Protein AF-A0A951SF21-F1 (afdb_monomer_lite)

Foldseek 3Di:
DDDDDDDDDDDDDDDDDDDDDFDWDDDPNDIDTDDDDVVNVVVVVVVVVVVVVVVVVVPDDPVPDPPDPPDQDDQDDLVVLVVLDVLLDDPCLVVLLVVLLVVLVVVLLPCLLVSLVVSDVALLNSLSSLSNSLNVCVVVVSVRSNVSSSVVSSVSCVVQVLLNLLSSLLSNLLSVLCVNDNVSSNLLSVLLCCLLVPPDALLVNLLSLCVSPNLVCSLVSLVSSLVSLVSLLPDPHRSDDNVSSVVSNVSSVLSNLLNVLLVLLQVLQVCLCVPPVQPRQDSSVLSSLLLVLLADPDDALVSLLVVCVVSVVDDLVSSLSSLVSSLVSLQSRDCRSHNDNCSSVNSSVSSVVNNVVSVVVVVD

Sequence (364 aa):
MRVDGAQFSQVGPQADGAGGAATRGSWRGETLTVSSSPSSLLADAAEEMTFAQAEHEETKEVSERRVRSAGSTQIPQIQEIMAYLELLGDRNDQAKLEELTSKLRESRGSGGGQAARDAFGDVSQQFLALGYALRRFEDEDDAAAAATLREEIESLVEDHGPAIQAGLNSAGAANAFAGGDAGRAAGFRECYRETVLGRESLGDTFNAILERFGAADTRRSIAFLIRAAGDDLAARGPSTAPAELRSIIEDLYQLEVLATVMEGCQALGEALARDFGVGSVDAERLTKNLIDLAGERWVSGDRVAALARDFQVREVDARIAFLTRTKVVLRDMPPKVFAEPESRDKLLRAAQDALDAAIEEEDA

Secondary structure (DSSP, 8-state):
---PPP--------------PPPEEEETTEEEE----HHHHHHHHHHHHHHHHHHHHHTS-GGG-----TT---PPPHHHHHHHHHHH--TTHHHHHHHHHHHHHHTTTTTHHHHHHHH-SSHHHHHHHHHHHHHHHHHTT-HHHHHHHHHHHHHHHHHHHHHHHHHHHTHHHHHHHHTT-HHHHHHHHHHHHHHHH----HHHHHHHHHHHH-HHHHHHHHHHHHHHHHHHHHSSS-SS-HHHHHHHHHHHHHHHHHHHHHHHHHHHHHHHHHHH------HHHHHHHHHHHHH-S---HHHHHHHHHHTT--SHHHHHHHHHHHHHHHHHS-GGGSSSHHHHHHHHHHHHHHHHHHHHHH--

Radius of gyration: 27.83 Å; chains: 1; bounding box: 72×57×76 Å

pLDDT: mean 83.32, std 20.27, range [30.17, 97.75]

Structure (mmCIF, N/CA/C/O backbone):
data_AF-A0A951SF21-F1
#
_entry.id   AF-A0A951SF21-F1
#
loop_
_atom_site.group_PDB
_atom_site.id
_atom_site.type_symbol
_atom_site.label_atom_id
_atom_site.label_alt_id
_atom_site.label_comp_id
_atom_site.label_asym_id
_atom_site.label_entity_id
_atom_site.label_seq_id
_atom_site.pdbx_PDB_ins_code
_atom_site.Cartn_x
_atom_site.Cartn_y
_atom_site.Cartn_z
_atom_site.occupancy
_atom_site.B_iso_or_equiv
_atom_site.auth_seq_id
_atom_site.auth_comp_id
_atom_site.auth_asym_id
_atom_site.auth_atom_id
_atom_site.pdbx_PDB_model_num
ATOM 1 N N . MET A 1 1 ? 39.112 -38.162 22.411 1.00 42.19 1 MET A N 1
ATOM 2 C CA . MET A 1 1 ? 37.752 -38.431 21.906 1.00 42.19 1 MET A CA 1
ATOM 3 C C . MET A 1 1 ? 37.705 -37.854 20.502 1.00 42.19 1 MET A C 1
ATOM 5 O O . MET A 1 1 ? 37.809 -36.644 20.361 1.00 42.19 1 MET A O 1
ATOM 9 N N . ARG A 1 2 ? 37.787 -38.722 19.486 1.00 30.17 2 ARG A N 1
ATOM 10 C CA . ARG A 1 2 ? 37.766 -38.343 18.065 1.00 30.17 2 ARG A CA 1
ATOM 11 C C . ARG A 1 2 ? 36.318 -38.057 17.668 1.00 30.17 2 ARG A C 1
ATOM 13 O O . ARG A 1 2 ? 35.429 -38.765 18.130 1.00 30.17 2 ARG A O 1
ATOM 20 N N . VAL A 1 3 ? 36.104 -37.020 16.869 1.00 36.88 3 VAL A N 1
ATOM 21 C CA . VAL A 1 3 ? 34.805 -36.710 16.267 1.00 36.88 3 VAL A CA 1
ATOM 22 C C . VAL A 1 3 ? 34.842 -37.309 14.865 1.00 36.88 3 VAL A C 1
ATOM 24 O O . VAL A 1 3 ? 35.581 -36.814 14.017 1.00 36.88 3 VAL A O 1
ATOM 27 N N . ASP A 1 4 ? 34.133 -38.419 14.665 1.00 33.97 4 ASP A N 1
ATOM 28 C CA . ASP A 1 4 ? 34.001 -39.073 13.360 1.00 33.97 4 ASP A CA 1
ATOM 29 C C . ASP A 1 4 ? 32.897 -38.394 12.534 1.00 33.97 4 ASP A C 1
ATOM 31 O O . ASP A 1 4 ? 31.868 -37.966 13.061 1.00 33.97 4 ASP A O 1
ATOM 35 N N . GLY A 1 5 ? 33.173 -38.242 11.237 1.00 33.94 5 GLY A N 1
ATOM 36 C CA . GLY A 1 5 ? 32.426 -37.414 10.295 1.00 33.94 5 GLY A CA 1
ATOM 37 C C . GLY A 1 5 ? 31.082 -37.984 9.834 1.00 33.94 5 GLY A C 1
ATOM 38 O O . GLY A 1 5 ? 30.856 -39.193 9.808 1.00 33.94 5 GLY A O 1
ATOM 39 N N . ALA A 1 6 ? 30.199 -37.074 9.422 1.00 38.03 6 ALA A N 1
ATOM 40 C CA . ALA A 1 6 ? 28.943 -37.387 8.756 1.00 38.03 6 ALA A CA 1
ATOM 41 C C . ALA A 1 6 ? 29.204 -37.939 7.342 1.00 38.03 6 ALA A C 1
ATOM 43 O O . ALA A 1 6 ? 29.868 -37.298 6.528 1.00 38.03 6 ALA A O 1
ATOM 44 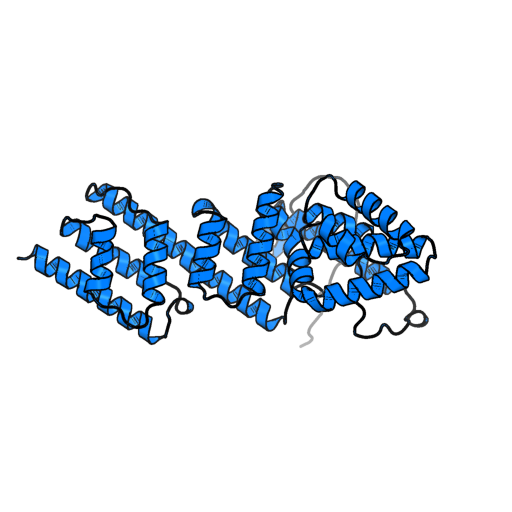N N . GLN A 1 7 ? 28.666 -39.124 7.051 1.00 30.78 7 GLN A N 1
ATOM 45 C CA . GLN A 1 7 ? 28.636 -39.694 5.706 1.00 30.78 7 GLN A CA 1
ATOM 46 C C . GLN A 1 7 ? 27.443 -39.119 4.934 1.00 30.78 7 GLN A C 1
ATOM 48 O O . GLN A 1 7 ? 26.293 -39.421 5.247 1.00 30.78 7 GLN A O 1
ATOM 53 N N . PHE A 1 8 ? 27.719 -38.325 3.902 1.00 36.06 8 PHE A N 1
ATOM 54 C CA . PHE A 1 8 ? 26.744 -38.006 2.862 1.00 36.06 8 PHE A CA 1
ATOM 55 C C . PHE A 1 8 ? 26.820 -39.088 1.782 1.00 36.06 8 PHE A C 1
ATOM 57 O O . PHE A 1 8 ? 27.851 -39.244 1.131 1.00 36.06 8 PHE A O 1
ATOM 64 N N . SER A 1 9 ? 25.744 -39.853 1.596 1.00 32.75 9 SER A N 1
ATOM 65 C CA . SER A 1 9 ? 25.596 -40.710 0.415 1.00 32.75 9 SER A CA 1
ATOM 66 C C . SER A 1 9 ? 24.997 -39.880 -0.718 1.00 32.75 9 SER A C 1
ATOM 68 O O . SER A 1 9 ? 23.870 -39.405 -0.600 1.00 32.75 9 SER A O 1
ATOM 70 N N . GLN A 1 10 ? 25.756 -39.691 -1.800 1.00 33.28 10 GLN A N 1
ATOM 71 C CA . GLN A 1 10 ? 25.245 -39.154 -3.062 1.00 33.28 10 GLN A CA 1
ATOM 72 C C . GLN A 1 10 ? 24.303 -40.177 -3.704 1.00 33.28 10 GLN A C 1
ATOM 74 O O . GLN A 1 10 ? 24.704 -41.309 -3.974 1.00 33.28 10 GLN A O 1
ATOM 79 N N . VAL A 1 11 ? 23.068 -39.766 -3.982 1.00 38.03 11 VAL A N 1
ATOM 80 C CA . VAL A 1 11 ? 22.157 -40.474 -4.887 1.00 38.03 11 VAL A CA 1
ATOM 81 C C . VAL A 1 11 ? 22.080 -39.636 -6.160 1.00 38.03 11 VAL A C 1
ATOM 83 O O . VAL A 1 11 ? 21.698 -38.470 -6.108 1.00 38.03 11 VAL A O 1
ATOM 86 N N . GLY A 1 12 ? 22.531 -40.205 -7.281 1.00 31.11 12 GLY A N 1
ATOM 87 C CA . GLY A 1 12 ? 22.457 -39.569 -8.598 1.00 31.11 12 GLY A CA 1
ATOM 88 C C . GLY A 1 12 ? 21.021 -39.523 -9.137 1.00 31.11 12 GLY A C 1
ATOM 89 O O . GLY A 1 12 ? 20.182 -40.312 -8.695 1.00 31.11 12 GLY A O 1
ATOM 90 N N . PRO A 1 13 ? 20.718 -38.625 -10.090 1.00 35.03 13 PRO A N 1
ATOM 91 C CA . PRO A 1 13 ? 19.365 -38.461 -10.594 1.00 35.03 13 PRO A CA 1
ATOM 92 C C . PRO A 1 13 ? 19.014 -39.632 -11.515 1.00 35.03 13 PRO A C 1
ATOM 94 O O . PRO A 1 13 ? 19.650 -39.852 -12.546 1.00 35.03 13 PRO A O 1
ATOM 97 N N . GLN A 1 14 ? 17.993 -40.393 -11.132 1.00 32.00 14 GLN A N 1
ATOM 98 C CA . GLN A 1 14 ? 17.336 -41.361 -11.998 1.00 32.00 14 GLN A CA 1
ATOM 99 C C . GLN A 1 14 ? 16.096 -40.674 -12.575 1.00 32.00 14 GLN A C 1
ATOM 101 O O . GLN A 1 14 ? 15.168 -40.338 -11.844 1.00 32.00 14 GLN A O 1
ATOM 106 N N . ALA A 1 15 ? 16.134 -40.394 -13.876 1.00 40.81 15 ALA A N 1
ATOM 107 C CA . ALA A 1 15 ? 15.015 -39.828 -14.611 1.00 40.81 15 ALA A CA 1
ATOM 108 C C . ALA A 1 15 ? 13.914 -40.883 -14.768 1.00 40.81 15 ALA A C 1
ATOM 110 O O . ALA A 1 15 ? 14.172 -41.930 -15.354 1.00 40.81 15 ALA A O 1
ATOM 111 N N . ASP A 1 16 ? 12.710 -40.591 -14.272 1.00 33.81 16 ASP A N 1
ATOM 112 C CA . ASP A 1 16 ? 11.466 -41.203 -14.744 1.00 33.81 16 ASP A CA 1
ATOM 113 C C . ASP A 1 16 ? 10.235 -40.388 -14.304 1.00 33.81 16 ASP A C 1
ATOM 115 O O . ASP A 1 16 ? 10.043 -40.114 -13.124 1.00 33.81 16 ASP A O 1
ATOM 119 N N . GLY A 1 17 ? 9.381 -40.070 -15.283 1.00 31.45 17 GLY A N 1
ATOM 120 C CA . GLY A 1 17 ? 7.921 -40.140 -15.162 1.00 31.45 17 GLY A CA 1
ATOM 121 C C . GLY A 1 17 ? 7.177 -39.061 -14.368 1.00 31.45 17 GLY A C 1
ATOM 122 O O . GLY A 1 17 ? 7.164 -39.050 -13.144 1.00 31.45 17 GLY A O 1
ATOM 123 N N . ALA A 1 18 ? 6.408 -38.246 -15.095 1.00 41.06 18 ALA A N 1
ATOM 124 C CA . ALA A 1 18 ? 5.390 -37.341 -14.574 1.00 41.06 18 ALA A CA 1
ATOM 125 C C . ALA A 1 18 ? 4.431 -38.020 -13.573 1.00 41.06 18 ALA A C 1
ATOM 127 O O . ALA A 1 18 ? 3.665 -38.919 -13.920 1.00 41.06 18 ALA A O 1
ATOM 128 N N . GLY A 1 19 ? 4.444 -37.529 -12.336 1.00 32.25 19 GLY A N 1
ATOM 129 C CA . GLY A 1 19 ? 3.507 -37.883 -11.277 1.00 32.25 19 GLY A CA 1
ATOM 130 C C . GLY A 1 19 ? 3.986 -37.282 -9.964 1.00 32.25 19 GLY A C 1
ATOM 131 O O . GLY A 1 19 ? 4.989 -37.731 -9.423 1.00 32.25 19 GLY A O 1
ATOM 132 N N . GLY A 1 20 ? 3.300 -36.249 -9.467 1.00 41.22 20 GLY A N 1
ATOM 133 C CA . GLY A 1 20 ? 3.632 -35.583 -8.206 1.00 41.22 20 GLY A CA 1
ATOM 134 C C . GLY A 1 20 ? 3.544 -36.546 -7.022 1.00 41.22 20 GLY A C 1
ATOM 135 O O . GLY A 1 20 ? 2.492 -36.687 -6.402 1.00 41.22 20 GLY A O 1
ATOM 136 N N . ALA A 1 21 ? 4.643 -37.228 -6.717 1.00 38.06 21 ALA A N 1
ATOM 137 C CA . ALA A 1 21 ? 4.794 -38.024 -5.515 1.00 38.06 21 ALA A CA 1
ATOM 138 C C . ALA A 1 21 ? 5.391 -37.131 -4.424 1.00 38.06 21 ALA A C 1
ATOM 140 O O . ALA A 1 21 ? 6.501 -36.628 -4.563 1.00 38.06 21 ALA A O 1
ATOM 141 N N . ALA A 1 22 ? 4.638 -36.931 -3.341 1.00 49.03 22 ALA A N 1
ATOM 142 C CA . ALA A 1 22 ? 5.089 -36.173 -2.181 1.00 49.03 22 ALA A CA 1
ATOM 143 C C . ALA A 1 22 ? 6.406 -36.750 -1.636 1.00 49.03 22 ALA A C 1
ATOM 145 O O . ALA A 1 22 ? 6.451 -37.896 -1.172 1.00 49.03 22 ALA A O 1
ATOM 146 N N . THR A 1 23 ? 7.464 -35.942 -1.677 1.00 53.84 23 THR A N 1
ATOM 147 C CA . THR A 1 23 ? 8.775 -36.274 -1.121 1.00 53.84 23 THR A CA 1
ATOM 148 C C . THR A 1 23 ? 8.630 -36.488 0.386 1.00 53.84 23 THR A C 1
ATOM 150 O O . THR A 1 23 ? 8.222 -35.587 1.124 1.00 53.84 23 THR A O 1
ATOM 153 N N . ARG A 1 24 ? 8.916 -37.710 0.852 1.00 51.62 24 ARG A N 1
ATOM 154 C CA . ARG A 1 24 ? 8.916 -38.069 2.277 1.00 51.62 24 ARG A CA 1
ATOM 155 C C . ARG A 1 24 ? 10.340 -38.049 2.816 1.00 51.62 24 ARG A C 1
ATOM 157 O O . ARG A 1 24 ? 11.189 -38.785 2.323 1.00 51.62 24 ARG A O 1
ATOM 164 N N . GLY A 1 25 ? 10.573 -37.236 3.842 1.00 61.41 25 GLY A N 1
ATOM 165 C CA . GLY A 1 25 ? 11.841 -37.158 4.569 1.00 61.41 25 GLY A CA 1
ATOM 166 C C . GLY A 1 25 ? 11.681 -37.586 6.028 1.00 61.41 25 GLY A C 1
ATOM 167 O O . GLY A 1 25 ? 10.581 -37.550 6.576 1.00 61.41 25 GLY A O 1
ATOM 168 N N . SER A 1 26 ? 12.779 -37.992 6.667 1.00 59.44 26 SER A N 1
ATOM 169 C CA . SER A 1 26 ? 12.826 -38.273 8.106 1.00 59.44 26 SER A CA 1
ATOM 170 C C . SER A 1 26 ? 13.722 -37.248 8.795 1.00 59.44 26 SER A C 1
ATOM 172 O O . SER A 1 26 ? 14.900 -37.144 8.458 1.00 59.44 26 SER A O 1
ATOM 174 N N . TRP A 1 27 ? 13.184 -36.505 9.765 1.00 50.41 27 TRP A N 1
ATOM 175 C CA . TRP A 1 27 ? 13.969 -35.612 10.620 1.00 50.41 27 TRP A CA 1
ATOM 176 C C . TRP A 1 27 ? 13.734 -35.974 12.084 1.00 50.41 27 TRP A C 1
ATOM 178 O O . TRP A 1 27 ? 12.600 -36.016 12.548 1.00 50.41 27 TRP A O 1
ATOM 188 N N . ARG A 1 28 ? 14.813 -36.301 12.808 1.00 67.38 28 ARG A N 1
ATOM 189 C CA . ARG A 1 28 ? 14.774 -36.734 14.221 1.00 67.38 28 ARG A CA 1
ATOM 190 C C . ARG A 1 28 ? 13.774 -37.863 14.529 1.00 67.38 28 ARG A C 1
ATOM 192 O O . ARG A 1 28 ? 13.228 -37.930 15.623 1.00 67.38 28 ARG A O 1
ATOM 199 N N . GLY A 1 29 ? 13.576 -38.781 13.583 1.00 70.19 29 GLY A N 1
ATOM 200 C CA . GLY A 1 29 ? 12.661 -39.914 13.750 1.00 70.19 29 GLY A CA 1
ATOM 201 C C . GLY A 1 29 ? 11.195 -39.603 13.435 1.00 70.19 29 GLY A C 1
ATOM 202 O O . GLY A 1 29 ? 10.382 -40.522 13.454 1.00 70.19 29 GLY A O 1
ATOM 203 N N . GLU A 1 30 ? 10.858 -38.365 13.068 1.00 50.72 30 GLU A N 1
ATOM 204 C CA . GLU A 1 30 ? 9.538 -38.010 12.546 1.00 50.72 30 GLU A CA 1
ATOM 205 C C . GLU A 1 30 ? 9.538 -38.037 11.016 1.00 50.72 30 GLU A C 1
ATOM 207 O O . GLU A 1 30 ? 10.502 -37.626 10.366 1.00 50.72 30 GLU A O 1
ATOM 212 N N . THR A 1 31 ? 8.462 -38.575 10.437 1.00 57.47 31 THR A N 1
ATOM 213 C CA . THR A 1 31 ? 8.274 -38.641 8.983 1.00 57.47 31 THR A CA 1
ATOM 214 C C . THR A 1 31 ? 7.521 -37.399 8.532 1.00 57.47 31 THR A C 1
ATOM 216 O O . THR A 1 31 ? 6.362 -37.220 8.898 1.00 57.47 31 THR A O 1
ATOM 219 N N . LEU A 1 32 ? 8.167 -36.558 7.728 1.00 47.97 32 LEU A N 1
ATOM 220 C CA . LEU A 1 32 ? 7.581 -35.349 7.158 1.00 47.97 32 LEU A CA 1
ATOM 221 C C . LEU A 1 32 ? 7.183 -35.604 5.702 1.00 47.97 32 LEU A C 1
ATOM 223 O O . LEU A 1 32 ? 7.948 -36.182 4.925 1.00 47.97 32 LEU A O 1
ATOM 227 N N . THR A 1 33 ? 5.983 -35.165 5.331 1.00 50.62 33 THR A N 1
ATOM 228 C CA . THR A 1 33 ? 5.481 -35.150 3.951 1.00 50.62 33 THR A CA 1
ATOM 229 C C . THR A 1 33 ? 5.479 -33.717 3.441 1.00 50.62 33 THR A C 1
ATOM 231 O O . THR A 1 33 ? 4.759 -32.883 3.990 1.00 50.62 33 THR A O 1
ATOM 234 N N . VAL A 1 34 ? 6.247 -33.432 2.389 1.00 54.41 34 VAL A N 1
ATOM 235 C CA . VAL A 1 34 ? 6.195 -32.128 1.716 1.00 54.41 34 VAL A CA 1
ATOM 236 C C . VAL A 1 34 ? 4.917 -32.067 0.880 1.00 54.41 34 VAL A C 1
ATOM 238 O O . VAL A 1 34 ? 4.751 -32.835 -0.068 1.00 54.41 34 VAL A O 1
ATOM 241 N N . SER A 1 35 ? 3.986 -31.190 1.258 1.00 48.53 35 SER A N 1
ATOM 242 C CA . SER A 1 35 ? 2.806 -30.885 0.450 1.00 48.53 35 SER A CA 1
ATOM 243 C C . SER A 1 35 ? 3.178 -29.868 -0.624 1.00 48.53 35 SER A C 1
ATOM 245 O O . SER A 1 35 ? 3.448 -28.711 -0.305 1.00 48.53 35 SER A O 1
ATOM 247 N N . SER A 1 36 ? 3.168 -30.280 -1.889 1.00 48.16 36 SER A N 1
ATOM 248 C CA . SER A 1 36 ? 3.303 -29.373 -3.027 1.00 48.16 36 SER A CA 1
ATOM 249 C C . SER A 1 36 ? 2.024 -28.543 -3.167 1.00 48.16 36 SER A C 1
ATOM 251 O O . SER A 1 36 ? 1.035 -28.977 -3.758 1.00 48.16 36 SER A O 1
ATOM 253 N N . SER A 1 37 ? 2.005 -27.342 -2.587 1.00 46.88 37 SER A N 1
ATOM 254 C CA . SER A 1 37 ? 0.985 -26.354 -2.940 1.00 46.88 37 SER A CA 1
ATOM 255 C C . SER A 1 37 ? 1.283 -25.796 -4.342 1.00 46.88 37 SER A C 1
ATOM 257 O O . SER A 1 37 ? 2.448 -25.719 -4.737 1.00 46.88 37 SER A O 1
ATOM 259 N N . PRO A 1 38 ? 0.274 -25.333 -5.099 1.00 50.16 38 PRO A N 1
ATOM 260 C CA . PRO A 1 38 ? 0.498 -24.638 -6.372 1.00 50.16 38 PRO A CA 1
ATOM 261 C C . PRO A 1 38 ? 1.429 -23.419 -6.246 1.00 50.16 38 PRO A C 1
ATOM 263 O O . PRO A 1 38 ? 2.124 -23.075 -7.194 1.00 50.16 38 PRO A O 1
ATOM 266 N N . SER A 1 39 ? 1.479 -22.792 -5.063 1.00 48.97 39 SER A N 1
ATOM 267 C CA . SER A 1 39 ? 2.429 -21.723 -4.743 1.00 48.97 39 SER A CA 1
ATOM 268 C C . SER A 1 39 ? 3.874 -22.211 -4.595 1.00 48.97 39 SER A C 1
ATOM 270 O O . SER A 1 39 ? 4.775 -21.480 -4.986 1.00 48.97 39 SER A O 1
ATOM 272 N N . SER A 1 40 ? 4.095 -23.432 -4.093 1.00 43.19 40 SER A N 1
ATOM 273 C CA . SER A 1 40 ? 5.422 -24.062 -4.028 1.00 43.19 40 SER A CA 1
ATOM 274 C C . SER A 1 40 ? 5.945 -24.359 -5.429 1.00 43.19 40 SER A C 1
ATOM 276 O O . SER A 1 40 ? 7.065 -24.004 -5.740 1.00 43.19 40 SER A O 1
ATOM 278 N N . LEU A 1 41 ? 5.102 -24.901 -6.315 1.00 49.38 41 LEU A N 1
ATOM 279 C CA . LEU A 1 41 ? 5.509 -25.237 -7.687 1.00 49.38 41 LEU A CA 1
ATOM 280 C C . LEU A 1 41 ? 5.886 -24.002 -8.525 1.00 49.38 41 LEU A C 1
ATOM 282 O O . LEU A 1 41 ? 6.757 -24.083 -9.385 1.00 49.38 41 LEU A O 1
ATOM 286 N N . LEU A 1 42 ? 5.237 -22.859 -8.279 1.00 51.03 42 LEU A N 1
ATOM 287 C CA . LEU A 1 42 ? 5.570 -21.587 -8.931 1.00 51.03 42 LEU A CA 1
ATOM 288 C C . LEU A 1 42 ? 6.831 -20.939 -8.343 1.00 51.03 42 LEU A C 1
ATOM 290 O O . LEU A 1 42 ? 7.591 -20.326 -9.088 1.00 51.03 42 LEU A O 1
ATOM 294 N N . ALA A 1 43 ? 7.053 -21.071 -7.032 1.00 49.12 43 ALA A N 1
ATOM 295 C CA . ALA A 1 43 ? 8.285 -20.626 -6.384 1.00 49.12 43 ALA A CA 1
ATOM 296 C C . ALA A 1 43 ? 9.488 -21.458 -6.855 1.00 49.12 43 ALA A C 1
ATOM 298 O O . ALA A 1 43 ? 10.503 -20.883 -7.231 1.00 49.12 43 ALA A O 1
ATOM 299 N N . ASP A 1 44 ? 9.326 -22.780 -6.951 1.00 42.25 44 ASP A N 1
ATOM 300 C CA . ASP A 1 44 ? 10.351 -23.701 -7.449 1.00 42.25 44 ASP A CA 1
ATOM 301 C C . ASP A 1 44 ? 10.704 -23.395 -8.920 1.00 42.25 44 ASP A C 1
ATOM 303 O O . ASP A 1 44 ? 11.877 -23.340 -9.280 1.00 42.25 44 ASP A O 1
ATOM 307 N N . ALA A 1 45 ? 9.709 -23.102 -9.770 1.00 49.31 45 ALA A N 1
ATOM 308 C CA . ALA A 1 45 ? 9.939 -22.716 -11.168 1.00 49.31 45 ALA A CA 1
ATOM 309 C C . ALA A 1 45 ? 10.640 -21.348 -11.315 1.00 49.31 45 ALA A C 1
ATOM 311 O O . ALA A 1 45 ? 11.439 -21.148 -12.231 1.00 49.31 45 ALA A O 1
ATOM 312 N N . ALA A 1 46 ? 10.355 -20.398 -10.419 1.00 49.12 46 ALA A N 1
ATOM 313 C CA . ALA A 1 46 ? 11.037 -19.106 -10.382 1.00 49.12 46 ALA A CA 1
ATOM 314 C C . ALA A 1 46 ? 12.481 -19.230 -9.856 1.00 49.12 46 ALA A C 1
ATOM 316 O O . ALA A 1 46 ? 13.388 -18.585 -10.391 1.00 49.12 46 ALA A O 1
ATOM 317 N N . GLU A 1 47 ? 12.722 -20.088 -8.859 1.00 47.97 47 GLU A N 1
ATOM 318 C CA . GLU A 1 47 ? 14.072 -20.420 -8.393 1.00 47.97 47 GLU A CA 1
ATOM 319 C C . GLU A 1 47 ? 14.887 -21.112 -9.495 1.00 47.97 47 GLU A C 1
ATOM 321 O O . GLU A 1 47 ? 16.024 -20.713 -9.744 1.00 47.97 47 GLU A O 1
ATOM 326 N N . GLU A 1 48 ? 14.311 -22.071 -10.224 1.00 49.88 48 GLU A N 1
ATOM 327 C CA . GLU A 1 48 ? 14.997 -22.790 -11.308 1.00 49.88 48 GLU A CA 1
ATOM 328 C C . GLU A 1 48 ? 15.414 -21.854 -12.462 1.00 49.88 48 GLU A C 1
ATOM 330 O O . GLU A 1 48 ? 16.542 -21.943 -12.953 1.00 49.88 48 GLU A O 1
ATOM 335 N N . MET A 1 49 ? 14.575 -20.873 -12.831 1.00 49.00 49 MET A N 1
ATOM 336 C CA . MET A 1 49 ? 14.955 -19.820 -13.789 1.00 49.00 49 MET A CA 1
ATOM 337 C C . MET A 1 49 ? 16.089 -18.925 -13.265 1.00 49.00 49 MET A C 1
ATOM 339 O O . MET A 1 49 ? 16.996 -18.562 -14.018 1.00 49.00 49 MET A O 1
ATOM 343 N N . THR A 1 50 ? 16.080 -18.609 -11.969 1.00 47.91 50 THR A N 1
ATOM 344 C CA . THR A 1 50 ? 17.112 -17.776 -11.333 1.00 47.91 50 THR A CA 1
ATOM 345 C C . THR A 1 50 ? 18.468 -18.499 -11.278 1.00 47.91 50 THR A C 1
ATOM 347 O O . THR A 1 50 ? 19.512 -17.873 -11.488 1.00 47.91 50 THR A O 1
ATOM 350 N N . PHE A 1 51 ? 18.472 -19.819 -11.055 1.00 44.84 51 PHE A N 1
ATOM 351 C CA . PHE A 1 51 ? 19.687 -20.644 -11.051 1.00 44.84 51 PHE A CA 1
ATOM 352 C C . PHE A 1 51 ? 20.248 -20.896 -12.454 1.00 44.84 51 PHE A C 1
ATOM 354 O O . PHE A 1 51 ? 21.458 -20.766 -12.646 1.00 44.84 51 PHE A O 1
ATOM 361 N N . ALA A 1 52 ? 19.396 -21.167 -13.447 1.00 45.97 52 ALA A N 1
ATOM 362 C CA . ALA A 1 52 ? 19.833 -21.350 -14.834 1.00 45.97 52 ALA A CA 1
ATOM 363 C C . ALA A 1 52 ? 20.569 -20.107 -15.381 1.00 45.97 52 ALA A C 1
ATOM 365 O O . ALA A 1 52 ? 21.525 -20.218 -16.151 1.00 45.97 52 ALA A O 1
ATOM 366 N N . GLN A 1 53 ? 20.176 -18.909 -14.934 1.00 46.66 53 GLN A N 1
ATOM 367 C CA . GLN A 1 53 ? 20.833 -17.654 -15.298 1.00 46.66 53 GLN A CA 1
ATOM 368 C C . GLN A 1 53 ? 22.193 -17.456 -14.608 1.00 46.66 53 GLN A C 1
ATOM 370 O O . GLN A 1 53 ? 23.103 -16.891 -15.213 1.00 46.66 53 GLN A O 1
ATOM 375 N N . ALA A 1 54 ? 22.365 -17.948 -13.376 1.00 46.44 54 ALA A N 1
ATOM 376 C CA . ALA A 1 54 ? 23.653 -17.916 -12.681 1.00 46.44 54 ALA A CA 1
ATOM 377 C C . ALA A 1 54 ? 24.676 -18.875 -13.321 1.00 46.44 54 ALA A C 1
ATOM 379 O O . ALA A 1 54 ? 25.841 -18.514 -13.492 1.00 46.44 54 ALA A O 1
ATOM 380 N N . GLU A 1 55 ? 24.234 -20.063 -13.746 1.00 40.50 55 GLU A N 1
ATOM 381 C CA . GLU A 1 55 ? 25.100 -21.080 -14.360 1.00 40.50 55 GLU A CA 1
ATOM 382 C C . GLU A 1 55 ? 25.611 -20.647 -15.752 1.00 40.50 55 GLU A C 1
ATOM 384 O O . GLU A 1 55 ? 26.781 -20.840 -16.097 1.00 40.50 55 GLU A O 1
ATOM 389 N N . HIS A 1 56 ? 24.779 -19.947 -16.534 1.00 48.34 56 HIS A N 1
ATOM 390 C CA . HIS A 1 56 ? 25.186 -19.362 -17.818 1.00 48.34 56 HIS A CA 1
ATOM 391 C C . HIS A 1 56 ? 26.172 -18.182 -17.691 1.00 48.34 56 HIS A C 1
ATOM 393 O O . HIS A 1 56 ? 26.887 -17.880 -18.651 1.00 48.34 56 HIS A O 1
ATOM 399 N N . GLU A 1 57 ? 26.249 -17.519 -16.533 1.00 48.09 57 GLU A N 1
ATOM 400 C CA . GLU A 1 57 ? 27.198 -16.425 -16.279 1.00 48.09 57 GLU A CA 1
ATOM 401 C C . GLU A 1 57 ? 28.549 -16.910 -15.722 1.00 48.09 57 GLU A C 1
ATOM 403 O O . GLU A 1 57 ? 29.572 -16.264 -15.966 1.00 48.09 57 GLU A O 1
ATOM 408 N N . GLU A 1 58 ? 28.590 -18.059 -15.037 1.00 45.09 58 GLU A N 1
ATOM 409 C CA . GLU A 1 58 ? 29.817 -18.611 -14.438 1.00 45.09 58 GLU A CA 1
ATOM 410 C C . GLU A 1 58 ? 30.775 -19.235 -15.476 1.00 45.09 58 GLU A C 1
ATOM 412 O O . GLU A 1 58 ? 31.982 -19.324 -15.252 1.00 45.09 58 GLU A O 1
ATOM 417 N N . THR A 1 59 ? 30.269 -19.591 -16.662 1.00 46.50 59 THR A N 1
ATOM 418 C CA . THR A 1 59 ? 31.044 -20.234 -17.743 1.00 46.50 59 THR A CA 1
ATOM 419 C C . THR A 1 59 ? 31.895 -19.279 -18.593 1.00 46.50 59 THR A C 1
ATOM 421 O O . THR A 1 59 ? 32.599 -19.730 -19.498 1.00 46.50 59 THR A O 1
ATOM 424 N N . LYS A 1 60 ? 31.890 -17.966 -18.314 1.00 43.84 60 LYS A N 1
ATOM 425 C CA . LYS A 1 60 ? 32.724 -16.986 -19.035 1.00 43.84 60 LYS A CA 1
ATOM 426 C C . LYS A 1 60 ? 34.066 -16.775 -18.334 1.00 43.84 60 LYS A C 1
ATOM 428 O O . LYS A 1 60 ? 34.121 -16.334 -17.184 1.00 43.84 60 LYS A O 1
ATOM 433 N N . GLU A 1 61 ? 35.159 -17.059 -19.045 1.00 43.22 61 GLU A N 1
ATOM 434 C CA . GLU A 1 61 ? 36.521 -16.856 -18.548 1.00 43.22 61 GLU A CA 1
ATOM 435 C C . GLU A 1 61 ? 36.745 -15.404 -18.085 1.00 43.22 61 GLU A C 1
ATOM 437 O O . GLU A 1 61 ? 36.289 -14.431 -18.690 1.00 43.22 61 GLU A O 1
ATOM 442 N N . VAL A 1 62 ? 37.479 -15.253 -16.978 1.00 47.97 62 VAL A N 1
ATOM 443 C CA . VAL A 1 62 ? 37.734 -13.981 -16.273 1.00 47.97 62 VAL A CA 1
ATOM 444 C C . VAL A 1 62 ? 38.329 -12.890 -17.186 1.00 47.97 62 VAL A C 1
ATOM 446 O O . VAL A 1 62 ? 38.175 -11.702 -16.904 1.00 47.97 62 VAL A O 1
ATOM 449 N N . SER A 1 63 ? 38.961 -13.278 -18.295 1.00 42.28 63 S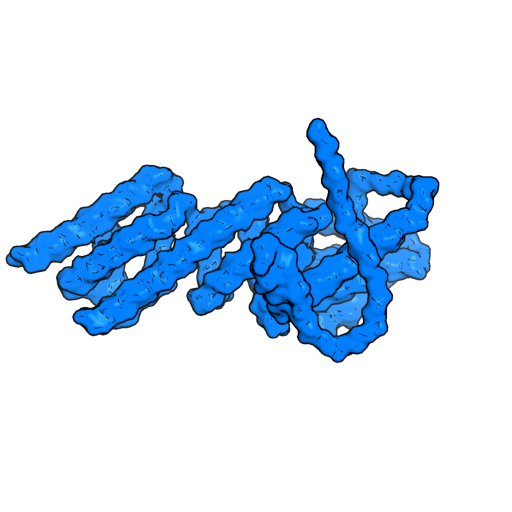ER A N 1
ATOM 450 C CA . SER A 1 63 ? 39.574 -12.409 -19.307 1.00 42.28 63 SER A CA 1
ATOM 451 C C . SER A 1 63 ? 38.575 -11.664 -20.208 1.00 42.28 63 SER A C 1
ATOM 453 O O . SER A 1 63 ? 38.957 -10.659 -20.806 1.00 42.28 63 SER A O 1
ATOM 455 N N . GLU A 1 64 ? 37.305 -12.080 -20.278 1.00 43.81 64 GLU A N 1
ATOM 456 C CA . GLU A 1 64 ? 36.265 -11.407 -21.082 1.00 43.81 64 GLU A CA 1
ATOM 457 C C . GLU A 1 64 ? 35.435 -10.386 -20.290 1.00 43.81 64 GLU A C 1
ATOM 459 O O . GLU A 1 64 ? 34.559 -9.705 -20.838 1.00 43.81 64 GLU A O 1
ATOM 464 N N . ARG A 1 65 ? 35.722 -10.211 -18.994 1.00 39.16 65 ARG A N 1
ATOM 465 C CA . ARG A 1 65 ? 35.082 -9.169 -18.185 1.00 39.16 65 ARG A CA 1
ATOM 466 C C . ARG A 1 65 ? 35.606 -7.797 -18.597 1.00 39.16 65 ARG A C 1
ATOM 468 O O . ARG A 1 65 ? 36.541 -7.263 -18.003 1.00 39.16 65 ARG A O 1
ATOM 475 N N . ARG A 1 66 ? 34.945 -7.163 -19.569 1.00 36.16 66 ARG A N 1
ATOM 476 C CA . ARG A 1 66 ? 34.932 -5.696 -19.636 1.00 36.16 66 ARG A CA 1
ATOM 477 C C . ARG A 1 66 ? 34.441 -5.194 -18.280 1.00 36.16 66 ARG A C 1
ATOM 479 O O . ARG A 1 66 ? 33.351 -5.563 -17.847 1.00 36.16 66 ARG A O 1
ATOM 486 N N . VAL A 1 67 ? 35.266 -4.398 -17.606 1.00 35.91 67 VAL A N 1
ATOM 487 C CA . VAL A 1 67 ? 34.928 -3.735 -16.344 1.00 35.91 67 VAL A CA 1
ATOM 488 C C . VAL A 1 67 ? 33.668 -2.902 -16.584 1.00 35.91 67 VAL A C 1
ATOM 490 O O . VAL A 1 67 ? 33.720 -1.854 -17.224 1.00 35.91 67 VAL A O 1
ATOM 493 N N . ARG A 1 68 ? 32.515 -3.418 -16.143 1.00 39.00 68 ARG A N 1
ATOM 494 C CA . ARG A 1 68 ? 31.243 -2.695 -16.158 1.00 39.00 68 ARG A CA 1
ATOM 495 C C . ARG A 1 68 ? 31.339 -1.600 -15.099 1.00 39.00 68 ARG A C 1
ATOM 497 O O . ARG A 1 68 ? 31.613 -1.888 -13.937 1.00 39.00 68 ARG A O 1
ATOM 504 N N . SER A 1 69 ? 31.167 -0.356 -15.532 1.00 31.62 69 SER A N 1
ATOM 505 C CA . SER A 1 69 ? 31.020 0.806 -14.658 1.00 31.62 69 SER A CA 1
ATOM 506 C C . SER A 1 69 ? 29.919 0.537 -13.626 1.00 31.62 69 SER A C 1
ATOM 508 O O . SER A 1 69 ? 28.822 0.109 -13.992 1.00 31.62 69 SER A O 1
ATOM 510 N N . ALA A 1 70 ? 30.207 0.771 -12.345 1.00 35.16 70 ALA A N 1
ATOM 511 C CA . ALA A 1 70 ? 29.190 0.816 -11.303 1.00 35.16 70 ALA A CA 1
ATOM 512 C C . ALA A 1 70 ? 28.287 2.030 -11.585 1.00 35.16 70 ALA A C 1
ATOM 514 O O . ALA A 1 70 ? 28.650 3.155 -11.257 1.00 35.16 70 ALA A O 1
ATOM 515 N N . GLY A 1 71 ? 27.170 1.803 -12.280 1.00 44.84 71 GLY A N 1
ATOM 516 C CA . GLY A 1 71 ? 26.238 2.859 -12.688 1.00 44.84 71 GLY A CA 1
ATOM 517 C C . GLY A 1 71 ? 25.490 2.617 -14.002 1.00 44.84 71 GLY A C 1
ATOM 518 O O . GLY A 1 71 ? 24.580 3.370 -14.305 1.00 44.84 71 GLY A O 1
ATOM 519 N N . SER A 1 72 ? 25.814 1.585 -14.794 1.00 56.06 72 SER A N 1
ATOM 520 C CA . SER A 1 72 ? 25.044 1.322 -16.019 1.00 56.06 72 SER A CA 1
ATOM 521 C C . SER A 1 72 ? 23.672 0.723 -15.694 1.00 56.06 72 SER A C 1
ATOM 523 O O . SER A 1 72 ? 23.618 -0.394 -15.167 1.00 56.06 72 SER A O 1
ATOM 525 N N . THR A 1 73 ? 22.590 1.415 -16.062 1.00 69.62 73 THR A N 1
ATOM 526 C CA . THR A 1 73 ? 21.223 0.874 -16.069 1.00 69.62 73 THR A CA 1
ATOM 527 C C . THR A 1 73 ? 21.210 -0.489 -16.758 1.00 69.62 73 THR A C 1
ATOM 529 O O . THR A 1 73 ? 21.542 -0.609 -17.940 1.00 69.62 73 THR A O 1
ATOM 532 N N . GLN A 1 74 ? 20.859 -1.541 -16.017 1.00 82.19 74 GLN A N 1
ATOM 533 C CA . GLN A 1 74 ? 20.755 -2.879 -16.587 1.00 82.19 74 GLN A CA 1
ATOM 534 C C . GLN A 1 74 ? 19.447 -2.991 -17.363 1.00 82.19 74 GLN A C 1
ATOM 536 O O . GLN A 1 74 ? 18.371 -3.096 -16.785 1.00 82.19 74 GLN A O 1
ATOM 541 N N . ILE A 1 75 ? 19.556 -2.948 -18.688 1.00 90.94 75 ILE A N 1
ATOM 542 C CA . ILE A 1 75 ? 18.424 -3.176 -19.582 1.00 90.94 75 ILE A CA 1
ATOM 543 C C . ILE A 1 75 ? 18.195 -4.686 -19.691 1.00 90.94 75 ILE A C 1
ATOM 545 O O . ILE A 1 75 ? 19.139 -5.391 -20.069 1.00 90.94 75 ILE A O 1
ATOM 549 N N . PRO A 1 76 ? 16.990 -5.205 -19.401 1.00 91.56 76 PRO A N 1
ATOM 550 C CA . PRO A 1 76 ? 16.712 -6.631 -19.542 1.00 91.56 76 PRO A CA 1
ATOM 551 C C . PRO A 1 76 ? 16.853 -7.111 -20.998 1.00 91.56 76 PRO A C 1
ATOM 553 O O . PRO A 1 76 ? 16.915 -6.320 -21.949 1.00 91.56 76 PRO A O 1
ATOM 556 N N . GLN A 1 77 ? 16.958 -8.422 -21.191 1.00 93.38 77 GLN A N 1
ATOM 557 C CA . GLN A 1 77 ? 16.925 -9.034 -22.523 1.00 93.38 77 GLN A CA 1
ATOM 558 C C . GLN A 1 77 ? 15.496 -9.072 -23.071 1.00 93.38 77 GLN A C 1
ATOM 560 O O . GLN A 1 77 ? 14.540 -9.042 -22.305 1.00 93.38 77 GLN A O 1
ATOM 565 N N . ILE A 1 78 ? 15.328 -9.200 -24.394 1.00 92.44 78 ILE A N 1
ATOM 566 C CA . ILE A 1 78 ? 13.993 -9.210 -25.030 1.00 92.44 78 ILE A CA 1
ATOM 567 C C . ILE A 1 78 ? 13.053 -10.235 -24.376 1.00 92.44 78 ILE A C 1
ATOM 569 O O . ILE A 1 78 ? 11.895 -9.923 -24.124 1.00 92.44 78 ILE A O 1
ATOM 573 N N . GLN A 1 79 ? 13.544 -11.436 -24.066 1.00 91.12 79 GLN A N 1
ATOM 574 C CA . GLN A 1 79 ? 12.733 -12.482 -23.432 1.00 91.12 79 GLN A CA 1
ATOM 575 C C . GLN A 1 79 ? 12.252 -12.076 -22.030 1.00 91.12 79 GLN A C 1
ATOM 577 O O . GLN A 1 79 ? 11.078 -12.244 -21.716 1.00 91.12 79 GLN A O 1
ATOM 582 N N . GLU A 1 80 ? 13.132 -11.484 -21.220 1.00 90.88 80 GLU A N 1
ATOM 583 C CA . GLU A 1 80 ? 12.795 -10.969 -19.886 1.00 90.88 80 GLU A CA 1
ATOM 584 C C . GLU A 1 80 ? 11.812 -9.798 -19.983 1.00 90.88 80 GLU A C 1
ATOM 586 O O . GLU A 1 80 ? 10.862 -9.724 -19.211 1.00 90.88 80 GLU A O 1
ATOM 591 N N . ILE A 1 81 ? 11.998 -8.906 -20.964 1.00 93.56 81 ILE A N 1
ATOM 592 C CA . ILE A 1 81 ? 11.080 -7.791 -21.221 1.00 93.56 81 ILE A CA 1
ATOM 593 C C . ILE A 1 81 ? 9.676 -8.312 -21.513 1.00 93.56 81 ILE A C 1
ATOM 595 O O . ILE A 1 81 ? 8.716 -7.847 -20.903 1.00 93.56 81 ILE A O 1
ATOM 599 N N . MET A 1 82 ? 9.554 -9.290 -22.412 1.00 91.25 82 MET A N 1
ATOM 600 C CA . MET A 1 82 ? 8.260 -9.884 -22.745 1.00 91.25 82 MET A CA 1
ATOM 601 C C . MET A 1 82 ? 7.620 -10.562 -21.528 1.00 91.25 82 MET A C 1
ATOM 603 O O . MET A 1 82 ? 6.422 -10.399 -21.319 1.00 91.25 82 MET A O 1
ATOM 607 N N . ALA A 1 83 ? 8.407 -11.252 -20.696 1.00 90.94 83 ALA A N 1
ATOM 608 C CA . ALA A 1 83 ? 7.911 -11.867 -19.465 1.00 90.94 83 ALA A CA 1
ATOM 609 C C . ALA A 1 83 ? 7.406 -10.824 -18.451 1.00 90.94 83 ALA A C 1
ATOM 611 O O . ALA A 1 83 ? 6.333 -10.986 -17.872 1.00 90.94 83 ALA A O 1
ATOM 612 N N . TYR A 1 84 ? 8.134 -9.720 -18.257 1.00 91.75 84 TYR A N 1
ATOM 613 C CA . TYR A 1 84 ? 7.668 -8.634 -17.393 1.00 91.75 84 TYR A CA 1
ATOM 614 C C . TYR A 1 84 ? 6.412 -7.963 -17.938 1.00 91.75 84 TYR A C 1
ATOM 616 O O . TYR A 1 84 ? 5.502 -7.678 -17.166 1.00 91.75 84 TYR A O 1
ATOM 624 N N . LEU A 1 85 ? 6.341 -7.714 -19.245 1.00 89.88 85 LEU A N 1
ATOM 625 C CA . LEU A 1 85 ? 5.159 -7.122 -19.867 1.00 89.88 85 LEU A CA 1
ATOM 626 C C . LEU A 1 85 ? 3.935 -8.030 -19.724 1.00 89.88 85 LEU A C 1
ATOM 628 O O . LEU A 1 85 ? 2.877 -7.549 -19.338 1.00 89.88 85 LEU A O 1
ATOM 632 N N . GLU A 1 86 ? 4.094 -9.347 -19.868 1.00 88.06 86 GLU A N 1
ATOM 633 C CA . GLU A 1 86 ? 3.019 -10.304 -19.586 1.00 88.06 86 GLU A CA 1
ATOM 634 C C . GLU A 1 86 ? 2.507 -10.201 -18.136 1.00 88.06 86 GLU A C 1
ATOM 636 O O . GLU A 1 86 ? 1.296 -10.217 -17.904 1.00 88.06 86 GLU A O 1
ATOM 641 N N . LEU A 1 87 ? 3.406 -10.032 -17.158 1.00 89.06 87 LEU A N 1
ATOM 642 C CA . LEU A 1 87 ? 3.041 -9.841 -15.747 1.00 89.06 87 LEU A CA 1
ATOM 643 C C . LEU A 1 87 ? 2.425 -8.463 -15.457 1.00 89.06 87 LEU A C 1
ATOM 645 O O . LEU A 1 87 ? 1.550 -8.336 -14.597 1.00 89.06 87 LEU A O 1
ATOM 649 N N . LEU A 1 88 ? 2.896 -7.416 -16.135 1.00 84.06 88 LEU A N 1
ATOM 650 C CA . LEU A 1 88 ? 2.408 -6.047 -15.965 1.00 84.06 88 LEU A CA 1
ATOM 651 C C . LEU A 1 88 ? 1.068 -5.825 -16.680 1.00 84.06 88 LEU A C 1
ATOM 653 O O . LEU A 1 88 ? 0.248 -5.033 -16.202 1.00 84.06 88 LEU A O 1
ATOM 657 N N . GLY A 1 89 ? 0.814 -6.582 -17.742 1.00 70.62 89 GLY A N 1
ATOM 658 C CA . GLY A 1 89 ? -0.461 -6.714 -18.424 1.00 70.62 89 GLY A CA 1
ATOM 659 C C . GLY A 1 89 ? -0.565 -6.002 -19.776 1.00 70.62 89 GLY A C 1
ATOM 660 O O . GLY A 1 89 ? 0.169 -5.070 -20.075 1.00 70.62 89 GLY A O 1
ATOM 661 N N . ASP A 1 90 ? -1.641 -6.410 -20.461 1.00 62.75 90 ASP A N 1
ATOM 662 C CA . ASP A 1 90 ? -2.157 -6.126 -21.813 1.00 62.75 90 ASP A CA 1
ATOM 663 C C . ASP A 1 90 ? -1.749 -7.140 -22.905 1.00 62.75 90 ASP A C 1
ATOM 665 O O . ASP A 1 90 ? -0.594 -7.352 -23.256 1.00 62.75 90 ASP A O 1
ATOM 669 N N . ARG A 1 91 ? -2.762 -7.786 -23.499 1.00 60.47 91 ARG A N 1
ATOM 670 C CA . ARG A 1 91 ? -2.594 -8.858 -24.502 1.00 60.47 91 ARG A CA 1
ATOM 671 C C . ARG A 1 91 ? -2.038 -8.347 -25.835 1.00 60.47 91 ARG A C 1
ATOM 673 O O . ARG A 1 91 ? -1.784 -9.151 -26.728 1.00 60.47 91 ARG A O 1
ATOM 680 N N . ASN A 1 92 ? -1.902 -7.030 -25.985 1.00 70.94 92 ASN A N 1
ATOM 681 C CA . ASN A 1 92 ? -1.492 -6.375 -27.222 1.00 70.94 92 ASN A CA 1
ATOM 682 C C . ASN A 1 92 ? -0.109 -5.707 -27.139 1.00 70.94 92 ASN A C 1
ATOM 684 O O . ASN A 1 92 ? 0.240 -4.914 -28.016 1.00 70.94 92 ASN A O 1
ATOM 688 N N . ASP A 1 93 ? 0.682 -6.015 -26.107 1.00 81.62 93 ASP A N 1
ATOM 689 C CA . ASP A 1 93 ? 1.989 -5.388 -25.891 1.00 81.62 93 ASP A CA 1
ATOM 690 C C . ASP A 1 93 ? 2.943 -5.597 -27.063 1.00 81.62 93 ASP A C 1
ATOM 692 O O . ASP A 1 93 ? 3.598 -4.653 -27.492 1.00 81.62 93 ASP A O 1
ATOM 696 N N . GLN A 1 94 ? 2.955 -6.783 -27.675 1.00 86.81 94 GLN A N 1
ATOM 697 C CA . GLN A 1 94 ? 3.837 -7.041 -28.813 1.00 86.81 94 GLN A CA 1
ATOM 698 C C . GLN A 1 94 ? 3.572 -6.090 -29.994 1.00 86.81 94 GLN A C 1
ATOM 700 O O . GLN A 1 94 ? 4.513 -5.527 -30.552 1.00 86.81 94 GLN A O 1
ATOM 705 N N . ALA A 1 95 ? 2.305 -5.864 -30.352 1.00 90.19 95 ALA A N 1
ATOM 706 C CA . ALA A 1 95 ? 1.955 -4.956 -31.443 1.00 90.19 95 ALA A CA 1
ATOM 707 C C . ALA A 1 95 ? 2.336 -3.503 -31.112 1.00 90.19 95 ALA A C 1
ATOM 709 O O . ALA A 1 95 ? 2.887 -2.800 -31.959 1.00 90.19 95 ALA A O 1
ATOM 710 N N . LYS A 1 96 ? 2.109 -3.071 -29.863 1.00 92.25 96 LYS A N 1
ATOM 711 C CA . LYS A 1 96 ? 2.508 -1.739 -29.382 1.00 92.25 96 LYS A CA 1
ATOM 712 C C . LYS A 1 96 ? 4.024 -1.546 -29.425 1.00 92.25 96 LYS A C 1
ATOM 714 O O . LYS A 1 96 ? 4.493 -0.495 -29.854 1.00 92.25 96 LYS A O 1
ATOM 719 N N . LEU A 1 97 ? 4.792 -2.557 -29.018 1.00 94.62 97 LEU A N 1
ATOM 720 C CA . LEU A 1 97 ? 6.254 -2.537 -29.068 1.00 94.62 97 LEU A CA 1
ATOM 721 C C . LEU A 1 97 ? 6.774 -2.430 -30.504 1.00 94.62 97 LEU A C 1
ATOM 723 O O . LEU A 1 97 ? 7.696 -1.658 -30.771 1.00 94.62 97 LEU A O 1
ATOM 727 N N . GLU A 1 98 ? 6.197 -3.192 -31.433 1.00 94.38 98 GLU A N 1
ATOM 728 C CA . GLU A 1 98 ? 6.567 -3.150 -32.851 1.00 94.38 98 GLU A CA 1
ATOM 729 C C . GLU A 1 98 ? 6.220 -1.796 -33.490 1.00 94.38 98 GLU A C 1
ATOM 731 O O . GLU A 1 98 ? 7.041 -1.234 -34.223 1.00 94.38 98 GLU A O 1
ATOM 736 N N . GLU A 1 99 ? 5.055 -1.225 -33.168 1.00 95.19 99 GLU A N 1
ATOM 737 C CA . GLU A 1 99 ? 4.657 0.114 -33.614 1.00 95.19 99 GLU A CA 1
ATOM 738 C C . GLU A 1 99 ? 5.597 1.195 -33.063 1.00 95.19 99 GLU A C 1
ATOM 740 O O . GLU A 1 99 ? 6.098 2.027 -33.823 1.00 95.19 99 GLU A O 1
ATOM 745 N N . LEU A 1 100 ? 5.886 1.162 -31.758 1.00 96.19 100 LEU A N 1
ATOM 746 C CA . LEU A 1 100 ? 6.819 2.083 -31.112 1.00 96.19 100 LEU A CA 1
ATOM 747 C C . LEU A 1 100 ? 8.213 1.979 -31.738 1.00 96.19 100 LEU A C 1
ATOM 749 O O . LEU A 1 100 ? 8.787 2.990 -32.135 1.00 96.19 100 LEU A O 1
ATOM 753 N N . THR A 1 101 ? 8.729 0.761 -31.913 1.00 96.38 101 THR A N 1
ATOM 754 C CA . THR A 1 101 ? 10.040 0.534 -32.539 1.00 96.38 101 THR A CA 1
ATOM 755 C C . THR A 1 101 ? 10.062 1.071 -33.972 1.00 96.38 101 THR A C 1
ATOM 757 O O . THR A 1 101 ? 11.047 1.675 -34.389 1.00 96.38 101 THR A O 1
ATOM 760 N N . SER A 1 102 ? 8.974 0.902 -34.729 1.00 95.81 102 SER A N 1
ATOM 761 C CA . SER A 1 102 ? 8.860 1.420 -36.098 1.00 95.81 102 SER A CA 1
ATOM 762 C C . SER A 1 102 ? 8.900 2.949 -36.140 1.00 95.81 102 SER A C 1
ATOM 764 O O . SER A 1 102 ? 9.668 3.508 -36.920 1.00 95.81 102 SER A O 1
ATOM 766 N N . LYS A 1 103 ? 8.168 3.631 -35.249 1.00 95.69 103 LYS A N 1
ATOM 767 C CA . LYS A 1 103 ? 8.234 5.098 -35.111 1.00 95.69 103 LYS A CA 1
ATOM 768 C C . LYS A 1 103 ? 9.648 5.570 -34.765 1.00 95.69 103 LYS A C 1
ATOM 770 O O . LYS A 1 103 ? 10.135 6.539 -35.341 1.00 95.69 103 LYS A O 1
ATOM 775 N N . LEU A 1 104 ? 10.339 4.849 -33.881 1.00 96.25 104 LEU A N 1
ATOM 776 C CA . LEU A 1 104 ? 11.708 5.193 -33.495 1.00 96.25 104 LEU A CA 1
ATOM 777 C C . LEU A 1 104 ? 12.737 4.940 -34.598 1.00 96.25 104 LEU A C 1
ATOM 779 O O . LEU A 1 104 ? 13.762 5.616 -34.624 1.00 96.25 104 LEU A O 1
ATOM 783 N N . ARG A 1 105 ? 12.486 4.029 -35.548 1.00 94.06 105 ARG A N 1
ATOM 784 C CA . ARG A 1 105 ? 13.342 3.904 -36.744 1.00 94.06 105 ARG A CA 1
ATOM 785 C C . ARG A 1 105 ? 13.300 5.175 -37.582 1.00 94.06 105 ARG A C 1
ATOM 787 O O . ARG A 1 105 ? 14.341 5.631 -38.051 1.00 94.06 105 ARG A O 1
ATOM 794 N N . GLU A 1 106 ? 12.110 5.746 -37.759 1.00 93.31 106 GLU A N 1
ATOM 795 C CA . GLU A 1 106 ? 11.918 6.971 -38.541 1.00 93.31 106 GLU A CA 1
ATOM 796 C C . GLU A 1 106 ? 12.604 8.172 -37.879 1.00 93.31 106 GLU A C 1
ATOM 798 O O . GLU A 1 106 ? 13.244 8.971 -38.566 1.00 93.31 106 GLU A O 1
ATOM 803 N N . SER A 1 107 ? 12.541 8.266 -36.548 1.00 93.12 107 SER A N 1
ATOM 804 C CA . SER A 1 107 ? 13.164 9.345 -35.772 1.00 93.12 107 SER A CA 1
ATOM 805 C C . SER A 1 107 ? 14.611 9.075 -35.337 1.00 93.12 107 SER A C 1
ATOM 807 O O . SER A 1 107 ? 15.199 9.908 -34.646 1.00 93.12 107 SER A O 1
ATOM 809 N N . ARG A 1 108 ? 15.207 7.936 -35.729 1.00 90.50 108 ARG A N 1
ATOM 810 C CA . ARG A 1 108 ? 16.554 7.494 -35.306 1.00 90.50 108 ARG A CA 1
ATOM 811 C C . ARG A 1 108 ? 16.725 7.449 -33.782 1.00 90.50 108 ARG A C 1
ATOM 813 O O . ARG A 1 108 ? 17.731 7.901 -33.248 1.00 90.50 108 ARG A O 1
ATOM 820 N N . GLY A 1 109 ? 15.725 6.921 -33.084 1.00 87.31 109 GLY A N 1
ATOM 821 C CA . GLY A 1 109 ? 15.710 6.785 -31.626 1.00 87.31 109 GLY A CA 1
ATOM 822 C C . GLY A 1 109 ? 15.315 8.056 -30.873 1.00 87.31 109 GLY A C 1
ATOM 823 O O . GLY A 1 109 ? 15.048 7.973 -29.681 1.00 87.31 109 GLY A O 1
ATOM 824 N N . SER A 1 110 ? 15.225 9.209 -31.544 1.00 91.38 110 SER A N 1
ATOM 825 C CA . SER A 1 110 ? 14.836 10.469 -30.907 1.00 91.38 110 SER A CA 1
ATOM 826 C C . SER A 1 110 ? 13.347 10.496 -30.556 1.00 91.38 110 SER A C 1
ATOM 828 O O . SER A 1 110 ? 12.502 10.063 -31.346 1.00 91.38 110 SER A O 1
ATOM 830 N N . GLY A 1 111 ? 13.015 11.052 -29.391 1.00 93.38 111 GLY A N 1
ATOM 831 C CA . GLY A 1 111 ? 11.637 11.191 -28.924 1.00 93.38 111 GLY A CA 1
ATOM 832 C C . GLY A 1 111 ? 11.046 9.895 -28.366 1.00 93.38 111 GLY A C 1
ATOM 833 O O . GLY A 1 111 ? 9.829 9.813 -28.197 1.00 93.38 111 GLY A O 1
ATOM 834 N N . GLY A 1 112 ? 11.883 8.903 -28.060 1.00 93.38 112 GLY A N 1
ATOM 835 C CA . GLY A 1 112 ? 11.522 7.649 -27.396 1.00 93.38 112 GLY A CA 1
ATOM 836 C C . GLY A 1 112 ? 10.727 7.854 -26.118 1.00 93.38 112 GLY A C 1
ATOM 837 O O . GLY A 1 112 ? 9.642 7.294 -26.000 1.00 93.38 112 GLY A O 1
ATOM 838 N N . GLY A 1 113 ? 11.178 8.705 -25.200 1.00 93.06 113 GLY A N 1
ATOM 839 C CA . GLY A 1 113 ? 10.480 8.977 -23.945 1.00 93.06 113 GLY A CA 1
ATOM 840 C C . GLY A 1 113 ? 9.046 9.467 -24.165 1.00 93.06 113 GLY A C 1
ATOM 841 O O . GLY A 1 113 ? 8.130 9.030 -23.471 1.00 93.06 113 GLY A O 1
ATOM 842 N N . GLN A 1 114 ? 8.816 10.323 -25.169 1.00 94.38 114 GLN A N 1
ATOM 843 C CA . GLN A 1 114 ? 7.460 10.753 -25.517 1.00 94.38 114 GLN A CA 1
ATOM 844 C C . GLN A 1 114 ? 6.661 9.628 -26.180 1.00 94.38 114 GLN A C 1
ATOM 846 O O . GLN A 1 114 ? 5.532 9.373 -25.774 1.00 94.38 114 GLN A O 1
ATOM 851 N N . ALA A 1 115 ? 7.253 8.918 -27.142 1.00 95.06 115 ALA A N 1
ATOM 852 C CA . ALA A 1 115 ? 6.599 7.803 -27.822 1.00 95.06 115 ALA A CA 1
ATOM 853 C C . ALA A 1 115 ? 6.192 6.680 -26.849 1.00 95.06 115 ALA A C 1
ATOM 855 O O . ALA A 1 115 ? 5.117 6.100 -26.991 1.00 95.06 115 ALA A O 1
ATOM 856 N N . ALA A 1 116 ? 7.021 6.398 -25.841 1.00 94.94 116 ALA A N 1
ATOM 857 C CA . ALA A 1 116 ? 6.727 5.431 -24.793 1.00 94.94 116 ALA A CA 1
ATOM 858 C C . ALA A 1 116 ? 5.574 5.897 -23.904 1.00 94.94 116 ALA A C 1
ATOM 860 O O . ALA A 1 116 ? 4.678 5.101 -23.650 1.00 94.94 116 ALA A O 1
ATOM 861 N N . ARG A 1 117 ? 5.542 7.172 -23.489 1.00 94.31 117 ARG A N 1
ATOM 862 C CA . ARG A 1 117 ? 4.410 7.739 -22.731 1.00 94.31 117 ARG A CA 1
ATOM 863 C C . ARG A 1 117 ? 3.096 7.695 -23.508 1.00 94.31 117 ARG A C 1
ATOM 865 O O . ARG A 1 117 ? 2.056 7.416 -22.922 1.00 94.31 117 ARG A O 1
ATOM 872 N N . ASP A 1 118 ? 3.142 7.947 -24.814 1.00 93.25 118 ASP A N 1
ATOM 873 C CA . ASP A 1 118 ? 1.952 7.907 -25.670 1.00 93.25 118 ASP A CA 1
ATOM 874 C C . ASP A 1 118 ? 1.411 6.473 -25.838 1.00 93.25 118 ASP A C 1
ATOM 876 O O . ASP A 1 118 ? 0.207 6.278 -26.005 1.00 93.25 118 ASP A O 1
ATOM 880 N N . ALA A 1 119 ? 2.291 5.465 -25.797 1.00 91.56 119 ALA A N 1
ATOM 881 C CA . ALA A 1 119 ? 1.934 4.058 -25.986 1.00 91.56 119 ALA A CA 1
ATOM 882 C C . ALA A 1 119 ? 1.630 3.304 -24.675 1.00 91.56 119 ALA A C 1
ATOM 884 O O . ALA A 1 119 ? 0.814 2.377 -24.675 1.00 91.56 119 ALA A O 1
ATOM 885 N N . PHE A 1 120 ? 2.272 3.690 -23.569 1.00 91.56 120 PHE A N 1
ATOM 886 C CA . PHE A 1 120 ? 2.241 2.993 -22.284 1.00 91.56 120 PHE A CA 1
ATOM 887 C C . PHE A 1 120 ? 2.006 3.977 -21.134 1.00 91.56 120 PHE A C 1
ATOM 889 O O . PHE A 1 120 ? 2.761 4.928 -20.940 1.00 91.56 120 PHE A O 1
ATOM 896 N N . GLY A 1 121 ? 0.973 3.723 -20.326 1.00 87.06 121 GLY A N 1
ATOM 897 C CA . GLY A 1 121 ? 0.629 4.581 -19.186 1.00 87.06 121 GLY A CA 1
ATOM 898 C C . GLY A 1 121 ? 1.504 4.361 -17.947 1.00 87.06 121 GLY A C 1
ATOM 899 O O . GLY A 1 121 ? 1.698 5.285 -17.165 1.00 87.06 121 GLY A O 1
ATOM 900 N N . ASP A 1 122 ? 2.048 3.156 -17.769 1.00 91.31 122 ASP A N 1
ATOM 901 C CA . ASP A 1 122 ? 2.844 2.780 -16.599 1.00 91.31 122 ASP A CA 1
ATOM 902 C C . ASP A 1 122 ? 4.346 2.995 -16.842 1.00 91.31 122 ASP A C 1
ATOM 904 O O . ASP A 1 122 ? 4.884 2.580 -17.868 1.00 91.31 122 ASP A O 1
ATOM 908 N N . VAL A 1 123 ? 5.048 3.608 -15.885 1.00 94.81 123 VAL A N 1
ATOM 909 C CA . VAL A 1 123 ? 6.471 3.954 -16.048 1.00 94.81 123 VAL A CA 1
ATOM 910 C C . VAL A 1 123 ? 7.391 2.730 -16.151 1.00 94.81 123 VAL A C 1
ATOM 912 O O . VAL A 1 123 ? 8.390 2.767 -16.870 1.00 94.81 123 VAL A O 1
ATOM 915 N N . SER A 1 124 ? 7.038 1.610 -15.508 1.00 95.00 124 SER A N 1
ATOM 916 C CA . SER A 1 124 ? 7.776 0.352 -15.657 1.00 95.00 124 SER A CA 1
ATOM 917 C C . SER A 1 124 ? 7.560 -0.231 -17.057 1.00 95.00 124 SER A C 1
ATOM 919 O O . SER A 1 124 ? 8.514 -0.706 -17.668 1.00 95.00 124 SER A O 1
ATOM 921 N N . GLN A 1 125 ? 6.346 -0.133 -17.614 1.00 94.44 125 GLN A N 1
ATOM 922 C CA . GLN A 1 125 ? 6.080 -0.524 -19.007 1.00 94.44 125 GLN A CA 1
ATOM 923 C C . GLN A 1 125 ? 6.812 0.377 -20.012 1.00 94.44 125 GLN A C 1
ATOM 925 O O . GLN A 1 125 ? 7.381 -0.130 -20.976 1.00 94.44 125 GLN A O 1
ATOM 930 N N . GLN A 1 126 ? 6.861 1.693 -19.777 1.00 96.06 126 GLN A N 1
ATOM 931 C CA . GLN A 1 126 ? 7.618 2.636 -20.614 1.00 96.06 126 GLN A CA 1
ATOM 932 C C . GLN A 1 126 ? 9.107 2.273 -20.656 1.00 96.06 126 GLN A C 1
ATOM 934 O O . GLN A 1 126 ? 9.688 2.180 -21.736 1.00 96.06 126 GLN A O 1
ATOM 939 N N . PHE A 1 127 ? 9.708 2.001 -19.493 1.00 97.19 127 PHE A N 1
ATOM 940 C CA . PHE A 1 127 ? 11.096 1.549 -19.391 1.00 97.19 127 PHE A CA 1
ATOM 941 C C . PHE A 1 127 ? 11.347 0.266 -20.197 1.00 97.19 127 PHE A C 1
ATOM 943 O O . PHE A 1 127 ? 12.293 0.197 -20.984 1.00 97.19 127 PHE A O 1
ATOM 950 N N . LEU A 1 128 ? 10.474 -0.734 -20.051 1.00 96.25 128 LEU A N 1
ATOM 951 C CA . LEU A 1 128 ? 10.565 -1.999 -20.781 1.00 96.25 128 LEU A CA 1
ATOM 952 C C . LEU A 1 128 ? 10.407 -1.813 -22.296 1.00 96.25 128 LEU A C 1
ATOM 954 O O . LEU A 1 128 ? 11.146 -2.424 -23.067 1.00 96.25 128 LEU A O 1
ATOM 958 N N . ALA A 1 129 ? 9.499 -0.939 -22.733 1.00 96.38 129 ALA A N 1
ATOM 959 C CA . ALA A 1 129 ? 9.274 -0.654 -24.146 1.00 96.38 129 ALA A CA 1
ATOM 960 C C . ALA A 1 129 ? 10.479 0.023 -24.813 1.00 96.38 129 ALA A C 1
ATOM 962 O O . ALA A 1 129 ? 10.882 -0.367 -25.912 1.00 96.38 129 ALA A O 1
ATOM 963 N N . LEU A 1 130 ? 11.099 0.991 -24.133 1.00 97.69 130 LEU A N 1
ATOM 964 C CA . LEU A 1 130 ? 12.343 1.605 -24.599 1.00 97.69 130 LEU A CA 1
ATOM 965 C C . LEU A 1 130 ? 13.492 0.593 -24.599 1.00 97.69 130 LEU A C 1
ATOM 967 O O . LEU A 1 130 ? 14.246 0.521 -25.568 1.00 97.69 130 LEU A O 1
ATOM 971 N N . GLY A 1 131 ? 13.590 -0.240 -23.560 1.00 97.25 131 GLY A N 1
ATOM 972 C CA . GLY A 1 131 ? 14.556 -1.334 -23.503 1.00 97.25 131 GLY A CA 1
ATOM 973 C C . GLY A 1 131 ? 14.414 -2.298 -24.682 1.00 97.25 131 GLY A C 1
ATOM 974 O O . GLY A 1 131 ? 15.411 -2.686 -25.286 1.00 97.25 131 GLY A O 1
ATOM 975 N N . TYR A 1 132 ? 13.183 -2.629 -25.073 1.00 97.19 132 TYR A N 1
ATOM 976 C CA . TYR A 1 132 ? 12.913 -3.498 -26.215 1.00 97.19 132 TYR A CA 1
ATOM 977 C C . TYR A 1 132 ? 13.384 -2.871 -27.529 1.00 97.19 132 TYR A C 1
ATOM 979 O O . TYR A 1 132 ? 14.105 -3.513 -28.294 1.00 97.19 132 TYR A O 1
ATOM 987 N N . ALA A 1 133 ? 13.018 -1.610 -27.781 1.00 97.62 133 ALA A N 1
ATOM 988 C CA . ALA A 1 133 ? 13.452 -0.891 -28.976 1.00 97.62 133 ALA A CA 1
ATOM 989 C C . ALA A 1 133 ? 14.984 -0.752 -29.029 1.00 97.62 133 ALA A C 1
ATOM 991 O O . ALA A 1 133 ? 15.578 -0.926 -30.093 1.00 97.62 133 ALA A O 1
ATOM 992 N N . LEU A 1 134 ? 15.637 -0.541 -27.880 1.00 97.62 134 LEU A N 1
ATOM 993 C CA . LEU A 1 134 ? 17.096 -0.517 -27.777 1.00 97.62 134 LEU A CA 1
ATOM 994 C C . LEU A 1 134 ? 17.708 -1.848 -28.211 1.00 97.62 134 LEU A C 1
ATOM 996 O O . LEU A 1 134 ? 18.617 -1.842 -29.039 1.00 97.62 134 LEU A O 1
ATOM 1000 N N . ARG A 1 135 ? 17.191 -2.980 -27.715 1.00 96.25 135 ARG A N 1
ATOM 1001 C CA . ARG A 1 135 ? 17.671 -4.310 -28.127 1.00 96.25 135 ARG A CA 1
ATOM 1002 C C . ARG A 1 135 ? 17.506 -4.539 -29.628 1.00 96.25 135 ARG A C 1
ATOM 1004 O O . ARG A 1 135 ? 18.413 -5.065 -30.258 1.00 96.25 135 ARG A O 1
ATOM 1011 N N . ARG A 1 136 ? 16.406 -4.069 -30.225 1.00 96.31 136 ARG A N 1
ATOM 1012 C CA . ARG A 1 136 ? 16.206 -4.153 -31.682 1.00 96.31 136 ARG A CA 1
ATOM 1013 C C . ARG A 1 136 ? 17.219 -3.327 -32.473 1.00 96.31 136 ARG A C 1
ATOM 1015 O O . ARG A 1 136 ? 17.708 -3.812 -33.484 1.00 96.31 136 ARG A O 1
ATOM 1022 N N . PHE A 1 137 ? 17.554 -2.116 -32.030 1.00 95.75 137 PHE A N 1
ATOM 1023 C CA . PHE A 1 137 ? 18.596 -1.321 -32.691 1.00 95.75 137 PHE A CA 1
ATOM 1024 C C . PHE A 1 137 ? 19.994 -1.919 -32.522 1.00 95.75 137 PHE A C 1
ATOM 1026 O O . PHE A 1 137 ? 20.806 -1.821 -33.439 1.00 95.75 137 PHE A O 1
ATOM 1033 N N . GLU A 1 138 ? 20.271 -2.553 -31.381 1.00 94.75 138 GLU A N 1
ATOM 1034 C CA . GLU A 1 138 ? 21.513 -3.300 -31.165 1.00 94.75 138 GLU A CA 1
ATOM 1035 C C . GLU A 1 138 ? 21.618 -4.510 -32.107 1.00 94.75 138 GLU A C 1
ATOM 1037 O O . GLU A 1 138 ? 22.661 -4.684 -32.730 1.00 94.75 138 GLU A O 1
ATOM 1042 N N . ASP A 1 139 ? 20.542 -5.288 -32.275 1.00 95.25 139 ASP A N 1
ATOM 1043 C CA . ASP A 1 139 ? 20.492 -6.435 -33.201 1.00 95.25 139 ASP A CA 1
ATOM 1044 C C . ASP A 1 139 ? 20.654 -6.026 -34.679 1.00 95.25 139 ASP A C 1
ATOM 1046 O O . ASP A 1 139 ? 21.034 -6.838 -35.523 1.00 95.25 139 ASP A O 1
ATOM 1050 N N . GLU A 1 140 ? 20.348 -4.770 -35.003 1.00 93.62 140 GLU A N 1
ATOM 1051 C CA . GLU A 1 140 ? 20.434 -4.194 -36.350 1.00 93.62 140 GLU A CA 1
ATOM 1052 C C . GLU A 1 140 ? 21.725 -3.410 -36.605 1.00 93.62 140 GLU A C 1
ATOM 1054 O O . GLU A 1 140 ? 21.877 -2.815 -37.674 1.00 93.62 140 GLU A O 1
ATOM 1059 N N . ASP A 1 141 ? 22.640 -3.388 -35.633 1.00 93.62 141 ASP A N 1
ATOM 1060 C CA . ASP A 1 141 ? 23.881 -2.613 -35.665 1.00 93.62 141 ASP A CA 1
ATOM 1061 C C . ASP A 1 141 ? 23.673 -1.087 -35.882 1.00 93.62 141 ASP A C 1
ATOM 1063 O O . ASP A 1 141 ? 24.596 -0.377 -36.300 1.00 93.62 141 ASP A O 1
ATOM 1067 N N . ASP A 1 142 ? 22.497 -0.524 -35.549 1.00 94.50 142 ASP A N 1
ATOM 1068 C CA . ASP A 1 142 ? 22.258 0.934 -35.567 1.00 94.50 142 ASP A CA 1
ATOM 1069 C C . ASP A 1 142 ? 22.772 1.580 -34.268 1.00 94.50 142 ASP A C 1
ATOM 1071 O O . ASP A 1 142 ? 22.029 1.953 -33.354 1.00 94.50 142 ASP A O 1
ATOM 1075 N N . ALA A 1 143 ? 24.098 1.710 -34.183 1.00 93.25 143 ALA A N 1
ATOM 1076 C CA . ALA A 1 143 ? 24.782 2.244 -33.008 1.00 93.25 143 ALA A CA 1
ATOM 1077 C C . ALA A 1 143 ? 24.372 3.686 -32.657 1.00 93.25 143 ALA A C 1
ATOM 1079 O O . ALA A 1 143 ? 24.422 4.060 -31.483 1.00 93.25 143 ALA A O 1
ATOM 1080 N N . ALA A 1 144 ? 23.978 4.489 -33.651 1.00 93.94 144 ALA A N 1
ATOM 1081 C CA . ALA A 1 144 ? 23.573 5.874 -33.440 1.00 93.94 144 ALA A CA 1
ATOM 1082 C C . ALA A 1 144 ? 22.201 5.943 -32.759 1.00 93.94 144 ALA A C 1
ATOM 1084 O O . ALA A 1 144 ? 22.083 6.571 -31.708 1.00 93.94 144 ALA A O 1
ATOM 1085 N N . ALA A 1 145 ? 21.199 5.235 -33.294 1.00 93.81 145 ALA A N 1
ATOM 1086 C CA . ALA A 1 145 ? 19.873 5.172 -32.679 1.00 93.81 145 ALA A CA 1
ATOM 1087 C C . ALA A 1 145 ? 19.922 4.521 -31.287 1.00 93.81 145 ALA A C 1
ATOM 1089 O O . ALA A 1 145 ? 19.286 5.002 -30.348 1.00 93.81 145 ALA A O 1
ATOM 1090 N N . ALA A 1 146 ? 20.736 3.472 -31.122 1.00 95.31 146 ALA A N 1
ATOM 1091 C CA . ALA A 1 146 ? 20.947 2.833 -29.827 1.00 95.31 146 ALA A CA 1
ATOM 1092 C C . ALA A 1 146 ? 21.595 3.780 -28.799 1.00 95.31 146 ALA A C 1
ATOM 1094 O O . ALA A 1 146 ? 21.260 3.721 -27.620 1.00 95.31 146 ALA A O 1
ATOM 1095 N N . ALA A 1 147 ? 22.529 4.647 -29.206 1.00 94.81 147 ALA A N 1
ATOM 1096 C CA . ALA A 1 147 ? 23.126 5.636 -28.306 1.00 94.81 147 ALA A CA 1
ATOM 1097 C C . ALA A 1 147 ? 22.091 6.666 -27.833 1.00 94.81 147 ALA A C 1
ATOM 1099 O O . ALA A 1 147 ? 21.946 6.852 -26.628 1.00 94.81 147 ALA A O 1
ATOM 1100 N N . THR A 1 148 ? 21.313 7.241 -28.755 1.00 95.81 148 THR A N 1
ATOM 1101 C CA . THR A 1 148 ? 20.233 8.183 -28.421 1.00 95.81 148 THR A CA 1
ATOM 1102 C C . THR A 1 148 ? 19.215 7.563 -27.467 1.00 95.81 148 THR A C 1
ATOM 1104 O O . THR A 1 148 ? 18.850 8.169 -26.466 1.00 95.81 148 THR A O 1
ATOM 1107 N N . LEU A 1 149 ? 18.794 6.324 -27.723 1.00 95.50 149 LEU A N 1
ATOM 1108 C CA . LEU A 1 149 ? 17.796 5.675 -26.880 1.00 95.50 149 LEU A CA 1
ATOM 1109 C C . LEU A 1 149 ? 18.330 5.330 -25.481 1.00 95.50 149 LEU A C 1
ATOM 1111 O O . LEU A 1 149 ? 17.567 5.351 -24.518 1.00 95.50 149 LEU A O 1
ATOM 1115 N N . ARG A 1 150 ? 19.634 5.048 -25.339 1.00 95.62 150 ARG A N 1
ATOM 1116 C CA . ARG A 1 150 ? 20.255 4.865 -24.016 1.00 95.62 150 ARG A CA 1
ATOM 1117 C C . ARG A 1 150 ? 20.210 6.144 -23.186 1.00 95.62 150 ARG A C 1
ATOM 1119 O O . ARG A 1 150 ? 19.878 6.044 -22.012 1.00 95.62 150 ARG A O 1
ATOM 1126 N N . GLU A 1 151 ? 20.487 7.302 -23.784 1.00 94.94 151 GLU A N 1
ATOM 1127 C CA . GLU A 1 151 ? 20.397 8.601 -23.094 1.00 94.94 151 GLU A CA 1
ATOM 1128 C C . GLU A 1 151 ? 18.965 8.870 -22.605 1.00 94.94 151 GLU A C 1
ATOM 1130 O O . GLU A 1 151 ? 18.752 9.298 -21.473 1.00 94.94 151 GLU A O 1
ATOM 1135 N N . GLU A 1 152 ? 17.960 8.552 -23.424 1.00 95.19 152 GLU A N 1
ATOM 1136 C CA . GLU A 1 152 ? 16.562 8.721 -23.021 1.00 95.19 152 GLU A CA 1
ATOM 1137 C C . GLU A 1 152 ? 16.125 7.738 -21.923 1.00 95.19 152 GLU A C 1
ATOM 1139 O O . GLU A 1 152 ? 15.368 8.114 -21.026 1.00 95.19 152 GLU A O 1
ATOM 1144 N N . ILE A 1 153 ? 16.609 6.491 -21.952 1.00 96.69 153 ILE A N 1
ATOM 1145 C CA . ILE A 1 153 ? 16.368 5.527 -20.869 1.00 96.69 153 ILE A CA 1
ATOM 1146 C C . ILE A 1 153 ? 17.069 5.967 -19.580 1.00 96.69 153 ILE A C 1
ATOM 1148 O O . ILE A 1 153 ? 16.495 5.826 -18.503 1.00 96.69 153 ILE A O 1
ATOM 1152 N N . GLU A 1 154 ? 18.294 6.483 -19.671 1.00 95.62 154 GLU A N 1
ATOM 1153 C CA . GLU A 1 154 ? 19.032 7.005 -18.520 1.00 95.62 154 GLU A CA 1
ATOM 1154 C C . GLU A 1 154 ? 18.257 8.147 -17.861 1.00 95.62 154 GLU A C 1
ATOM 1156 O O . GLU A 1 154 ? 17.970 8.054 -16.672 1.00 95.62 154 GLU A O 1
ATOM 1161 N N . SER A 1 155 ? 17.777 9.122 -18.640 1.00 95.00 155 SER A N 1
ATOM 1162 C CA . SER A 1 155 ? 16.909 10.194 -18.131 1.00 95.00 155 SER A CA 1
ATOM 1163 C C . SER A 1 155 ? 15.639 9.655 -17.461 1.00 95.00 155 SER A C 1
ATOM 1165 O O . SER A 1 155 ? 15.274 10.112 -16.380 1.00 95.00 155 SER A O 1
ATOM 1167 N N . LEU A 1 156 ? 14.978 8.649 -18.048 1.00 96.12 156 LEU A N 1
ATOM 1168 C CA . LEU A 1 156 ? 13.791 8.036 -17.442 1.00 96.12 156 LEU A CA 1
ATOM 1169 C C . LEU A 1 156 ? 14.112 7.370 -16.091 1.00 96.12 156 LEU A C 1
ATOM 1171 O O . LEU A 1 156 ? 13.313 7.433 -15.157 1.00 96.12 156 LEU A O 1
ATOM 1175 N N . VAL A 1 157 ? 15.265 6.710 -15.987 1.00 95.75 157 VAL A N 1
ATOM 1176 C CA . VAL A 1 157 ? 15.710 6.025 -14.765 1.00 95.75 157 VAL A CA 1
ATOM 1177 C C . VAL A 1 157 ? 16.184 7.014 -13.705 1.00 95.75 157 VAL A C 1
ATOM 1179 O O . VAL A 1 157 ? 15.940 6.777 -12.523 1.00 95.75 157 VAL A O 1
ATOM 1182 N N . GLU A 1 158 ? 16.805 8.123 -14.096 1.00 94.62 158 GLU A N 1
ATOM 1183 C CA . GLU A 1 158 ? 17.138 9.217 -13.181 1.00 94.62 158 GLU A CA 1
ATOM 1184 C C . GLU A 1 158 ? 15.875 9.805 -12.537 1.00 94.62 158 GLU A C 1
ATOM 1186 O O . GLU A 1 158 ? 15.833 9.971 -11.317 1.00 94.62 158 GLU A O 1
ATOM 1191 N N . ASP A 1 159 ? 14.823 10.034 -13.327 1.00 94.56 159 ASP A N 1
ATOM 1192 C CA . ASP A 1 159 ? 13.580 10.645 -12.846 1.00 94.56 159 ASP A CA 1
ATOM 1193 C C . ASP A 1 159 ? 12.671 9.659 -12.088 1.00 94.56 159 ASP A C 1
ATOM 1195 O O . ASP A 1 159 ? 11.967 10.037 -11.146 1.00 94.56 159 ASP A O 1
ATOM 1199 N N . HIS A 1 160 ? 12.655 8.385 -12.497 1.00 95.50 160 HIS A N 1
ATOM 1200 C CA . HIS A 1 160 ? 11.648 7.414 -12.055 1.00 95.50 160 HIS A CA 1
ATOM 1201 C C . HIS A 1 160 ? 12.204 6.057 -11.608 1.00 95.50 160 HIS A C 1
ATOM 1203 O O . HIS A 1 160 ? 11.429 5.119 -11.417 1.00 95.50 160 HIS A O 1
ATOM 1209 N N . GLY A 1 161 ? 13.514 5.931 -11.392 1.00 95.00 161 GLY A N 1
ATOM 1210 C CA . GLY A 1 161 ? 14.187 4.676 -11.035 1.00 95.00 161 GLY A CA 1
ATOM 1211 C C . GLY A 1 161 ? 13.484 3.867 -9.935 1.00 95.00 161 GLY A C 1
ATOM 1212 O O . GLY A 1 161 ? 13.115 2.718 -10.195 1.00 95.00 161 GLY A O 1
ATOM 1213 N N . PRO A 1 162 ? 13.206 4.448 -8.751 1.00 95.00 162 PRO A N 1
ATOM 1214 C CA . PRO A 1 162 ? 12.476 3.761 -7.684 1.00 95.00 162 PRO A CA 1
ATOM 1215 C C . PRO A 1 162 ? 11.094 3.246 -8.108 1.00 95.00 162 PRO A C 1
ATOM 1217 O O . PRO A 1 162 ? 10.740 2.105 -7.825 1.00 95.00 162 PRO A O 1
ATOM 1220 N N . ALA A 1 163 ? 10.320 4.050 -8.842 1.00 95.94 163 ALA A N 1
ATOM 1221 C CA . ALA A 1 163 ? 8.981 3.674 -9.301 1.00 95.94 163 ALA A CA 1
ATOM 1222 C C . ALA A 1 163 ? 9.007 2.576 -10.373 1.00 95.94 163 ALA A C 1
ATOM 1224 O O . ALA A 1 163 ? 8.138 1.694 -10.373 1.00 95.94 163 ALA A O 1
ATOM 1225 N N . ILE A 1 164 ? 10.013 2.609 -11.254 1.00 95.88 164 ILE A N 1
ATOM 1226 C CA . ILE A 1 164 ? 10.266 1.564 -12.246 1.00 95.88 164 ILE A CA 1
ATOM 1227 C C . ILE A 1 164 ? 10.540 0.248 -11.523 1.00 95.88 164 ILE A C 1
ATOM 1229 O O . ILE A 1 164 ? 9.816 -0.720 -11.762 1.00 95.88 164 ILE A O 1
ATOM 1233 N N . GLN A 1 165 ? 11.517 0.230 -10.610 1.00 96.12 165 GLN A N 1
ATOM 1234 C CA . GLN A 1 165 ? 11.907 -0.971 -9.866 1.00 96.12 165 GLN A CA 1
ATOM 1235 C C . GLN A 1 165 ? 10.766 -1.502 -8.996 1.00 96.12 165 GLN A C 1
ATOM 1237 O O . GLN A 1 165 ? 10.468 -2.687 -9.060 1.00 96.12 165 GLN A O 1
ATOM 1242 N N . ALA A 1 166 ? 10.043 -0.638 -8.276 1.00 96.19 166 ALA A N 1
ATOM 1243 C CA . ALA A 1 166 ? 8.891 -1.055 -7.475 1.00 96.19 166 ALA A CA 1
ATOM 1244 C C . ALA A 1 166 ? 7.821 -1.743 -8.336 1.00 96.19 166 ALA A C 1
ATOM 1246 O O . ALA A 1 166 ? 7.242 -2.751 -7.932 1.00 96.19 166 ALA A O 1
ATOM 1247 N N . GLY A 1 167 ? 7.568 -1.236 -9.547 1.00 94.69 167 GLY A N 1
ATOM 1248 C CA . GLY A 1 167 ? 6.626 -1.863 -10.473 1.00 94.69 167 GLY A CA 1
ATOM 1249 C C . GLY A 1 167 ? 7.115 -3.199 -11.036 1.00 94.69 167 GLY A C 1
ATOM 1250 O O . GLY A 1 167 ? 6.320 -4.131 -11.127 1.00 94.69 167 GLY A O 1
ATOM 1251 N N . LEU A 1 168 ? 8.404 -3.314 -11.375 1.00 94.88 168 LEU A N 1
ATOM 1252 C CA . LEU A 1 168 ? 8.999 -4.565 -11.863 1.00 94.88 168 LEU A CA 1
ATOM 1253 C C . LEU A 1 168 ? 9.018 -5.634 -10.766 1.00 94.88 168 LEU A C 1
ATOM 1255 O O . LEU A 1 168 ? 8.531 -6.745 -10.972 1.00 94.88 168 LEU A O 1
ATOM 1259 N N . ASN A 1 169 ? 9.507 -5.274 -9.582 1.00 95.94 169 ASN A N 1
ATOM 1260 C CA . ASN A 1 169 ? 9.703 -6.198 -8.473 1.00 95.94 169 ASN A CA 1
ATOM 1261 C C . ASN A 1 169 ? 8.373 -6.669 -7.860 1.00 95.94 169 ASN A C 1
ATOM 1263 O O . ASN A 1 169 ? 8.283 -7.793 -7.376 1.00 95.94 169 ASN A O 1
ATOM 1267 N N . SER A 1 170 ? 7.308 -5.860 -7.939 1.00 95.62 170 SER A N 1
ATOM 1268 C CA . SER A 1 170 ? 5.966 -6.247 -7.476 1.00 95.62 170 SER A CA 1
ATOM 1269 C C . SER A 1 170 ? 5.100 -6.938 -8.537 1.00 95.62 170 SER A C 1
ATOM 1271 O O . SER A 1 170 ? 4.004 -7.401 -8.210 1.00 95.62 170 SER A O 1
ATOM 1273 N N . ALA A 1 171 ? 5.550 -7.039 -9.796 1.00 93.56 171 ALA A N 1
ATOM 1274 C CA . ALA A 1 171 ? 4.720 -7.502 -10.913 1.00 93.56 171 ALA A CA 1
ATOM 1275 C C . ALA A 1 171 ? 4.141 -8.911 -10.689 1.00 93.56 171 ALA A C 1
ATOM 1277 O O . ALA A 1 171 ? 2.954 -9.146 -10.931 1.00 93.56 171 ALA A O 1
ATOM 1278 N N . GLY A 1 172 ? 4.950 -9.836 -10.162 1.00 93.62 172 GLY A N 1
ATOM 1279 C CA . GLY A 1 172 ? 4.517 -11.201 -9.854 1.00 93.62 172 GLY A CA 1
ATOM 1280 C C . GLY A 1 172 ? 3.450 -11.255 -8.755 1.00 93.62 172 GLY A C 1
ATOM 1281 O O . GLY A 1 172 ? 2.411 -11.901 -8.925 1.00 93.62 172 GLY A O 1
ATOM 1282 N N . ALA A 1 173 ? 3.669 -10.538 -7.648 1.00 95.75 173 ALA A N 1
ATOM 1283 C CA . ALA A 1 173 ? 2.704 -10.433 -6.555 1.00 95.75 173 ALA A CA 1
ATOM 1284 C C . ALA A 1 173 ? 1.394 -9.770 -7.015 1.00 95.75 173 ALA A C 1
ATOM 1286 O O . ALA A 1 173 ? 0.314 -10.279 -6.714 1.00 95.75 173 ALA A O 1
ATOM 1287 N N . ALA A 1 174 ? 1.484 -8.700 -7.808 1.00 94.38 174 ALA A N 1
ATOM 1288 C CA . ALA A 1 174 ? 0.335 -7.991 -8.362 1.00 94.38 174 ALA A CA 1
ATOM 1289 C C . ALA A 1 174 ? -0.517 -8.883 -9.274 1.00 94.38 174 ALA A C 1
ATOM 1291 O O . ALA A 1 174 ? -1.739 -8.939 -9.127 1.00 94.38 174 ALA A O 1
ATOM 1292 N N . ASN A 1 175 ? 0.119 -9.621 -10.187 1.00 92.44 175 ASN A N 1
ATOM 1293 C CA . ASN A 1 175 ? -0.577 -10.537 -11.087 1.00 92.44 175 ASN A CA 1
ATOM 1294 C C . ASN A 1 175 ? -1.279 -11.669 -10.310 1.00 92.44 175 ASN A C 1
ATOM 1296 O O . ASN A 1 175 ? -2.448 -11.982 -10.555 1.00 92.44 175 ASN A O 1
ATOM 1300 N N . ALA A 1 176 ? -0.599 -12.241 -9.311 1.00 93.38 176 ALA A N 1
ATOM 1301 C CA . ALA A 1 176 ? -1.164 -13.281 -8.453 1.00 93.38 176 ALA A CA 1
ATOM 1302 C C . ALA A 1 176 ? -2.325 -12.769 -7.576 1.00 93.38 176 ALA A C 1
ATOM 1304 O O . ALA A 1 176 ? -3.309 -13.486 -7.375 1.00 93.38 176 ALA A O 1
ATOM 1305 N N . PHE A 1 177 ? -2.247 -11.531 -7.079 1.00 93.81 177 PHE A N 1
ATOM 1306 C CA . PHE A 1 177 ? -3.348 -10.880 -6.368 1.00 93.81 177 PHE A CA 1
ATOM 1307 C C . PHE A 1 177 ? -4.571 -10.719 -7.276 1.00 93.81 177 PHE A C 1
ATOM 1309 O O . PHE A 1 177 ? -5.689 -11.083 -6.900 1.00 93.81 177 PHE A O 1
ATOM 1316 N N . ALA A 1 178 ? -4.339 -10.218 -8.488 1.00 91.88 178 ALA A N 1
ATOM 1317 C CA . ALA A 1 178 ? -5.380 -9.855 -9.431 1.00 91.88 178 ALA A CA 1
ATOM 1318 C C . ALA A 1 178 ? -6.106 -11.047 -10.066 1.00 91.88 178 ALA A C 1
ATOM 1320 O O . ALA A 1 178 ? -7.238 -10.893 -10.524 1.00 91.88 178 ALA A O 1
ATOM 1321 N N . GLY A 1 179 ? -5.481 -12.229 -10.106 1.00 88.38 179 GLY A N 1
ATOM 1322 C CA . GLY A 1 179 ? -6.091 -13.429 -10.686 1.00 88.38 179 GLY A CA 1
ATOM 1323 C C . GLY A 1 179 ? -6.396 -13.288 -12.183 1.00 88.38 179 GLY A C 1
ATOM 1324 O O . GLY A 1 179 ? -7.390 -13.835 -12.656 1.00 88.38 179 GLY A O 1
ATOM 1325 N N . GLY A 1 180 ? -5.567 -12.534 -12.912 1.00 81.94 180 GLY A N 1
ATOM 1326 C CA . GLY A 1 180 ? -5.718 -12.276 -14.348 1.00 81.94 180 GLY A CA 1
ATOM 1327 C C . GLY A 1 180 ? -6.514 -11.017 -14.717 1.00 81.94 180 GLY A C 1
ATOM 1328 O O . GLY A 1 180 ? -6.662 -10.732 -15.905 1.00 81.94 180 GLY A O 1
ATOM 1329 N N . ASP A 1 181 ? -7.010 -10.248 -13.743 1.00 88.38 181 ASP A N 1
ATOM 1330 C CA . ASP A 1 181 ? -7.628 -8.939 -13.991 1.00 88.38 181 ASP A CA 1
ATOM 1331 C C . ASP A 1 181 ? -6.559 -7.836 -14.103 1.00 88.38 181 ASP A C 1
ATOM 1333 O O . ASP A 1 181 ? -5.939 -7.432 -13.118 1.00 88.38 181 ASP A O 1
ATOM 1337 N N . ALA A 1 182 ? -6.349 -7.316 -15.313 1.00 85.25 182 ALA A N 1
ATOM 1338 C CA . ALA A 1 182 ? -5.330 -6.297 -15.563 1.00 85.25 182 ALA A CA 1
ATOM 1339 C C . ALA A 1 182 ? -5.571 -4.986 -14.786 1.00 85.25 182 ALA A C 1
ATOM 1341 O O . ALA A 1 182 ? -4.611 -4.356 -14.342 1.00 85.25 182 ALA A O 1
ATOM 1342 N N . GLY A 1 183 ? -6.831 -4.588 -14.580 1.00 88.06 183 GLY A N 1
ATOM 1343 C CA . GLY A 1 183 ? -7.176 -3.378 -13.831 1.00 88.06 183 GLY A CA 1
ATOM 1344 C C . GLY A 1 183 ? -6.873 -3.531 -12.343 1.00 88.06 183 GLY A C 1
ATOM 1345 O O . GLY A 1 183 ? -6.275 -2.641 -11.737 1.00 88.06 183 GLY A O 1
ATOM 1346 N N . ARG A 1 184 ? -7.194 -4.694 -11.761 1.00 90.62 184 ARG A N 1
ATOM 1347 C CA . ARG A 1 184 ? -6.831 -5.003 -10.368 1.00 90.62 184 ARG A CA 1
ATOM 1348 C C . ARG A 1 184 ? -5.321 -5.096 -10.173 1.00 90.62 184 ARG A C 1
ATOM 1350 O O . ARG A 1 184 ? -4.824 -4.619 -9.157 1.00 90.62 184 ARG A O 1
ATOM 1357 N N . ALA A 1 185 ? -4.593 -5.671 -11.132 1.00 91.38 185 ALA A N 1
ATOM 1358 C CA . ALA A 1 185 ? -3.132 -5.734 -11.078 1.00 91.38 185 ALA A CA 1
ATOM 1359 C C . ALA A 1 185 ? -2.513 -4.329 -11.119 1.00 91.38 185 ALA A C 1
ATOM 1361 O O . ALA A 1 185 ? -1.614 -4.030 -10.335 1.00 91.38 185 ALA A O 1
ATOM 1362 N N . ALA A 1 186 ? -3.025 -3.453 -11.990 1.00 89.69 186 ALA A N 1
ATOM 1363 C CA . ALA A 1 186 ? -2.583 -2.065 -12.079 1.00 89.69 186 ALA A CA 1
ATOM 1364 C C . ALA A 1 186 ? -2.845 -1.296 -10.774 1.00 89.69 186 ALA A C 1
ATOM 1366 O O . ALA A 1 186 ? -1.910 -0.716 -10.223 1.00 89.69 186 ALA A O 1
ATOM 1367 N N . GLY A 1 187 ? -4.065 -1.371 -10.228 1.00 91.69 187 GLY A N 1
ATOM 1368 C CA . GLY A 1 187 ? -4.403 -0.724 -8.955 1.00 91.69 187 GLY A CA 1
ATOM 1369 C C . GLY A 1 187 ? -3.578 -1.250 -7.774 1.00 91.69 187 GLY A C 1
ATOM 1370 O O . GLY A 1 187 ? -3.193 -0.484 -6.894 1.00 91.69 187 GLY A O 1
ATOM 1371 N N . PHE A 1 188 ? -3.236 -2.543 -7.770 1.00 94.44 188 PHE A N 1
ATOM 1372 C CA . PHE A 1 188 ? -2.322 -3.108 -6.776 1.00 94.44 188 PHE A CA 1
ATOM 1373 C C . PHE A 1 188 ? -0.912 -2.518 -6.879 1.00 94.44 188 PHE A C 1
ATOM 1375 O O . PHE A 1 188 ? -0.345 -2.117 -5.865 1.00 94.44 188 PHE A O 1
ATOM 1382 N N . ARG A 1 189 ? -0.338 -2.435 -8.085 1.00 92.50 189 ARG A N 1
ATOM 1383 C CA . ARG A 1 189 ? 1.008 -1.866 -8.272 1.00 92.50 189 ARG A CA 1
ATOM 1384 C C . ARG A 1 189 ? 1.065 -0.388 -7.922 1.00 92.50 189 ARG A C 1
ATOM 1386 O O . ARG A 1 189 ? 2.050 0.051 -7.341 1.00 92.50 189 ARG A O 1
ATOM 1393 N N . GLU A 1 190 ? 0.028 0.371 -8.263 1.00 92.44 190 GLU A N 1
ATOM 1394 C CA . GLU A 1 190 ? -0.097 1.771 -7.856 1.00 92.44 190 GLU A CA 1
ATOM 1395 C C . GLU A 1 190 ? -0.100 1.892 -6.328 1.00 92.44 190 GLU A C 1
ATOM 1397 O O . GLU A 1 190 ? 0.723 2.615 -5.775 1.00 92.44 190 GLU A O 1
ATOM 1402 N N . CYS A 1 191 ? -0.904 1.073 -5.643 1.00 93.50 191 CYS A N 1
ATOM 1403 C CA . CYS A 1 191 ? -0.920 1.012 -4.183 1.00 93.50 191 CYS A CA 1
ATOM 1404 C C . CYS A 1 191 ? 0.439 0.651 -3.581 1.00 93.50 191 CYS A C 1
ATOM 1406 O O . CYS A 1 191 ? 0.870 1.263 -2.605 1.00 93.50 191 CYS A O 1
ATOM 1408 N N . TYR A 1 192 ? 1.132 -0.325 -4.169 1.00 95.12 192 TYR A N 1
ATOM 1409 C CA . TYR A 1 192 ? 2.464 -0.713 -3.727 1.00 95.12 192 TYR A CA 1
ATOM 1410 C C . TYR A 1 192 ? 3.467 0.436 -3.890 1.00 95.12 192 TYR A C 1
ATOM 1412 O O . TYR A 1 192 ? 4.195 0.749 -2.951 1.00 95.12 192 TYR A O 1
ATOM 1420 N N . ARG A 1 193 ? 3.468 1.119 -5.043 1.00 93.38 193 ARG A N 1
ATOM 1421 C CA . ARG A 1 193 ? 4.327 2.290 -5.275 1.00 93.38 193 ARG A CA 1
ATOM 1422 C C . ARG A 1 193 ? 4.029 3.414 -4.290 1.00 93.38 193 ARG A C 1
ATOM 1424 O O . ARG A 1 193 ? 4.968 3.980 -3.748 1.00 93.38 193 ARG A O 1
ATOM 1431 N N . GLU A 1 194 ? 2.762 3.718 -4.031 1.00 91.56 194 GLU A N 1
ATOM 1432 C CA . GLU A 1 194 ? 2.367 4.716 -3.029 1.00 91.56 194 GLU A CA 1
ATOM 1433 C C . GLU A 1 194 ? 2.826 4.322 -1.621 1.00 91.56 194 GLU A C 1
ATOM 1435 O O . GLU A 1 194 ? 3.322 5.167 -0.892 1.00 91.56 194 GLU A O 1
ATOM 1440 N N . THR A 1 195 ? 2.753 3.040 -1.258 1.00 89.25 195 THR A N 1
ATOM 1441 C CA . THR A 1 195 ? 3.196 2.557 0.063 1.00 89.25 195 THR A CA 1
ATOM 1442 C C . THR A 1 195 ? 4.720 2.628 0.213 1.00 89.25 195 THR A C 1
ATOM 1444 O O . THR A 1 195 ? 5.229 2.993 1.268 1.00 89.25 195 THR A O 1
ATOM 1447 N N . VAL A 1 196 ? 5.471 2.267 -0.832 1.00 87.62 196 VAL A N 1
ATOM 1448 C CA . VAL A 1 196 ? 6.942 2.223 -0.778 1.00 87.62 196 VAL A CA 1
ATOM 1449 C C . VAL A 1 196 ? 7.572 3.601 -0.954 1.00 87.62 196 VAL A C 1
ATOM 1451 O O . VAL A 1 196 ? 8.591 3.900 -0.334 1.00 87.62 196 VAL A O 1
ATOM 1454 N N . LEU A 1 197 ? 6.992 4.435 -1.817 1.00 84.44 197 LEU A N 1
ATOM 1455 C CA . LEU A 1 197 ? 7.534 5.749 -2.170 1.00 84.44 197 LEU A CA 1
ATOM 1456 C C . LEU A 1 197 ? 6.867 6.887 -1.387 1.00 84.44 197 LEU A C 1
ATOM 1458 O O . LEU A 1 197 ? 7.450 7.966 -1.254 1.00 84.44 197 LEU A O 1
ATOM 1462 N N . GLY A 1 198 ? 5.656 6.669 -0.875 1.00 76.88 198 GLY A N 1
ATOM 1463 C CA . GLY A 1 198 ? 4.909 7.611 -0.051 1.00 76.88 198 GLY A CA 1
ATOM 1464 C C . GLY A 1 198 ? 5.227 7.444 1.432 1.00 76.88 198 GLY A C 1
ATOM 1465 O O . GLY A 1 198 ? 5.401 6.345 1.946 1.00 76.88 198 GLY A O 1
ATOM 1466 N N . ARG A 1 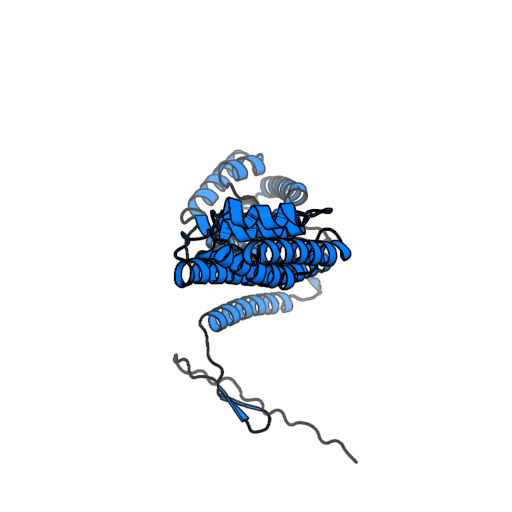199 ? 5.320 8.568 2.147 1.00 65.12 199 ARG A N 1
ATOM 1467 C CA . ARG A 1 199 ? 5.512 8.602 3.606 1.00 65.12 199 ARG A CA 1
ATOM 1468 C C . ARG A 1 199 ? 4.187 8.870 4.308 1.00 65.12 199 ARG A C 1
ATOM 1470 O O . ARG A 1 199 ? 4.026 9.905 4.953 1.00 65.12 199 ARG A O 1
ATOM 1477 N N . GLU A 1 200 ? 3.234 7.972 4.126 1.00 78.69 200 GLU A N 1
ATOM 1478 C CA . GLU A 1 200 ? 1.931 8.063 4.780 1.00 78.69 200 GLU A CA 1
ATOM 1479 C C . GLU A 1 200 ? 1.978 7.499 6.205 1.00 78.69 200 GLU A C 1
ATOM 1481 O O . GLU A 1 200 ? 2.885 6.743 6.568 1.00 78.69 200 GLU A O 1
ATOM 1486 N N . SER A 1 201 ? 1.025 7.902 7.051 1.00 88.19 201 SER A N 1
ATOM 1487 C CA . SER A 1 201 ? 0.866 7.260 8.355 1.00 88.19 201 SER A CA 1
ATOM 1488 C C . SER A 1 201 ? 0.271 5.859 8.186 1.00 88.19 201 SER A C 1
ATOM 1490 O O . SER A 1 201 ? -0.399 5.568 7.197 1.00 88.19 201 SER A O 1
ATOM 1492 N N . LEU A 1 202 ? 0.454 4.992 9.186 1.00 91.44 202 LEU A N 1
ATOM 1493 C CA . LEU A 1 202 ? -0.112 3.639 9.163 1.00 91.44 202 LEU A CA 1
ATOM 1494 C C . LEU A 1 202 ? -1.646 3.654 8.986 1.00 91.44 202 LEU A C 1
ATOM 1496 O O . LEU A 1 202 ? -2.204 2.791 8.311 1.00 91.44 202 LEU A O 1
ATOM 1500 N N . GLY A 1 203 ? -2.320 4.641 9.586 1.00 92.50 203 GLY A N 1
ATOM 1501 C CA . GLY A 1 203 ? -3.763 4.829 9.449 1.00 92.50 203 GLY A CA 1
ATOM 1502 C C . GLY A 1 203 ? -4.172 5.240 8.035 1.00 92.50 203 GLY A C 1
ATOM 1503 O O . GLY A 1 203 ? -5.108 4.664 7.483 1.00 92.50 203 GLY A O 1
ATOM 1504 N N . ASP A 1 204 ? -3.432 6.169 7.426 1.00 91.06 204 ASP A N 1
ATOM 1505 C CA . ASP A 1 204 ? -3.685 6.624 6.054 1.00 91.06 204 ASP A CA 1
ATOM 1506 C C . ASP A 1 204 ? -3.491 5.481 5.051 1.00 91.06 204 ASP A C 1
ATOM 1508 O O . ASP A 1 204 ? -4.373 5.228 4.230 1.00 91.06 204 ASP A O 1
ATOM 1512 N N . THR A 1 205 ? -2.412 4.702 5.195 1.00 92.94 205 THR A N 1
ATOM 1513 C CA . THR A 1 205 ? -2.164 3.524 4.352 1.00 92.94 205 THR A CA 1
ATOM 1514 C C . THR A 1 205 ? -3.283 2.490 4.489 1.00 92.94 205 THR A C 1
ATOM 1516 O O . THR A 1 205 ? -3.745 1.940 3.488 1.00 92.94 205 THR A O 1
ATOM 1519 N N . PHE A 1 206 ? -3.773 2.231 5.708 1.00 94.88 206 PHE A N 1
ATOM 1520 C CA . PHE A 1 206 ? -4.915 1.333 5.903 1.00 94.88 206 PHE A CA 1
ATOM 1521 C C . PHE A 1 206 ? -6.173 1.848 5.190 1.00 94.88 206 PHE A C 1
ATOM 1523 O O . PHE A 1 206 ? -6.841 1.083 4.491 1.00 94.88 206 PHE A O 1
ATOM 1530 N N . ASN A 1 207 ? -6.481 3.139 5.340 1.00 93.25 207 ASN A N 1
ATOM 1531 C CA . ASN A 1 207 ? -7.645 3.769 4.719 1.00 93.25 207 ASN A CA 1
ATOM 1532 C C . ASN A 1 207 ? -7.568 3.716 3.188 1.00 93.25 207 ASN A C 1
ATOM 1534 O O . ASN A 1 207 ? -8.560 3.362 2.551 1.00 93.25 207 ASN A O 1
ATOM 1538 N N . ALA A 1 208 ? -6.393 3.970 2.606 1.00 92.25 208 ALA A N 1
ATOM 1539 C CA . ALA A 1 208 ? -6.163 3.872 1.168 1.00 92.25 208 ALA A CA 1
ATOM 1540 C C . ALA A 1 208 ? -6.374 2.439 0.643 1.00 92.25 208 ALA A C 1
ATOM 1542 O O . ALA A 1 208 ? -7.045 2.235 -0.371 1.00 92.25 208 ALA A O 1
ATOM 1543 N N . ILE A 1 209 ? -5.866 1.425 1.355 1.00 93.94 209 ILE A N 1
ATOM 1544 C CA . ILE A 1 209 ? -6.084 0.008 1.010 1.00 93.94 209 ILE A CA 1
ATOM 1545 C C . ILE A 1 209 ? -7.574 -0.340 1.093 1.00 93.94 209 ILE A C 1
ATOM 1547 O O . ILE A 1 209 ? -8.111 -0.987 0.190 1.00 93.94 209 ILE A O 1
ATOM 1551 N N . LEU A 1 210 ? -8.249 0.079 2.165 1.00 93.25 210 LEU A N 1
ATOM 1552 C CA . LEU A 1 210 ? -9.671 -0.179 2.365 1.00 93.25 210 LEU A CA 1
ATOM 1553 C C . LEU A 1 210 ? -10.519 0.456 1.254 1.00 93.25 210 LEU A C 1
ATOM 1555 O O . LEU A 1 210 ? -11.387 -0.209 0.698 1.00 93.25 210 LEU A O 1
ATOM 1559 N N . GLU A 1 211 ? -10.241 1.703 0.879 1.00 92.50 211 GLU A N 1
ATOM 1560 C CA . GLU A 1 211 ? -10.955 2.404 -0.196 1.00 92.50 211 GLU A CA 1
ATOM 1561 C C . GLU A 1 211 ? -10.718 1.785 -1.571 1.00 92.50 211 GLU A C 1
ATOM 1563 O O . GLU A 1 211 ? -11.643 1.698 -2.380 1.00 92.50 211 GLU A O 1
ATOM 1568 N N . ARG A 1 212 ? -9.490 1.332 -1.840 1.00 92.00 212 ARG A N 1
ATOM 1569 C CA . ARG A 1 212 ? -9.111 0.800 -3.150 1.00 92.00 212 ARG A CA 1
ATOM 1570 C C . ARG A 1 212 ? -9.596 -0.628 -3.384 1.00 92.00 212 ARG A C 1
ATOM 1572 O O . ARG A 1 212 ? -9.991 -0.956 -4.502 1.00 92.00 212 ARG A O 1
ATOM 1579 N N . PHE A 1 213 ? -9.549 -1.485 -2.364 1.00 92.06 213 PHE A N 1
ATOM 1580 C CA . PHE A 1 213 ? -9.852 -2.915 -2.513 1.00 92.06 213 PHE A CA 1
ATOM 1581 C C . PHE A 1 213 ? -11.157 -3.350 -1.834 1.00 92.06 213 PHE A C 1
ATOM 1583 O O . PHE A 1 213 ? -11.670 -4.421 -2.154 1.00 92.06 213 PHE A O 1
ATOM 1590 N N . GLY A 1 214 ? -11.720 -2.525 -0.947 1.00 92.31 214 GLY A N 1
ATOM 1591 C CA . GLY A 1 214 ? -12.903 -2.845 -0.146 1.00 92.31 214 GLY A CA 1
ATOM 1592 C C . GLY A 1 214 ? -12.597 -3.782 1.028 1.00 92.31 214 GLY A C 1
ATOM 1593 O O . GLY A 1 214 ? -11.612 -4.526 1.006 1.00 92.31 214 GLY A O 1
ATOM 1594 N N . ALA A 1 215 ? -13.468 -3.790 2.046 1.00 90.88 215 ALA A N 1
ATOM 1595 C CA . ALA A 1 215 ? -13.235 -4.539 3.290 1.00 90.88 215 ALA A CA 1
ATOM 1596 C C . ALA A 1 215 ? -12.980 -6.035 3.086 1.00 90.88 215 ALA A C 1
ATOM 1598 O O . ALA A 1 215 ? -12.135 -6.625 3.760 1.00 90.88 215 ALA A O 1
ATOM 1599 N N . ALA A 1 216 ? -13.695 -6.654 2.141 1.00 91.06 216 ALA A N 1
ATOM 1600 C CA . ALA A 1 216 ? -13.591 -8.087 1.878 1.00 91.06 216 ALA A CA 1
ATOM 1601 C C . ALA A 1 216 ? -12.188 -8.506 1.405 1.00 91.06 216 ALA A C 1
ATOM 1603 O O . ALA A 1 216 ? -11.747 -9.617 1.700 1.00 91.06 216 ALA A O 1
ATOM 1604 N N . ASP A 1 217 ? -11.482 -7.623 0.695 1.00 92.31 217 ASP A N 1
ATOM 1605 C CA . ASP A 1 217 ? -10.149 -7.893 0.160 1.00 92.31 217 ASP A CA 1
ATOM 1606 C C . ASP A 1 217 ? -9.032 -7.187 0.944 1.00 92.31 217 ASP A C 1
ATOM 1608 O O . ASP A 1 217 ? -7.864 -7.441 0.658 1.00 92.31 217 ASP A O 1
ATOM 1612 N N . THR A 1 218 ? -9.320 -6.359 1.956 1.00 93.38 218 THR A N 1
ATOM 1613 C CA . THR A 1 218 ? -8.299 -5.602 2.713 1.00 93.38 218 THR A CA 1
ATOM 1614 C C . THR A 1 218 ? -7.200 -6.500 3.279 1.00 93.38 218 THR A C 1
ATOM 1616 O O . THR A 1 218 ? -6.021 -6.293 2.994 1.00 93.38 218 THR A O 1
ATOM 1619 N N . ARG A 1 219 ? -7.568 -7.552 4.022 1.00 94.25 219 ARG A N 1
ATOM 1620 C CA . ARG A 1 219 ? -6.593 -8.474 4.629 1.00 94.25 219 ARG A CA 1
ATOM 1621 C C . ARG A 1 219 ? -5.753 -9.196 3.575 1.00 94.25 219 ARG A C 1
ATOM 1623 O O . ARG A 1 219 ? -4.541 -9.323 3.719 1.00 94.25 219 ARG A O 1
ATOM 1630 N N . ARG A 1 220 ? -6.396 -9.635 2.489 1.00 95.50 220 ARG A N 1
ATOM 1631 C CA . ARG A 1 220 ? -5.710 -10.261 1.354 1.00 95.50 220 ARG A CA 1
ATOM 1632 C C . ARG A 1 220 ? -4.742 -9.279 0.693 1.00 95.50 220 ARG A C 1
ATOM 1634 O O . ARG A 1 220 ? -3.623 -9.662 0.375 1.00 95.50 220 ARG A O 1
ATOM 1641 N N . SER A 1 221 ? -5.157 -8.032 0.506 1.00 95.56 221 SER A N 1
ATOM 1642 C CA . SER A 1 221 ? -4.354 -6.983 -0.125 1.00 95.56 221 SER A CA 1
ATOM 1643 C C . SER A 1 221 ? -3.098 -6.693 0.693 1.00 95.56 221 SER A C 1
ATOM 1645 O O . SER A 1 221 ? -2.009 -6.700 0.130 1.00 95.56 221 SER A O 1
ATOM 1647 N N . ILE A 1 222 ? -3.220 -6.565 2.020 1.00 96.44 222 ILE A N 1
ATOM 1648 C CA . ILE A 1 222 ? -2.076 -6.392 2.932 1.00 96.44 222 ILE A CA 1
ATOM 1649 C C . ILE A 1 222 ? -1.095 -7.565 2.813 1.00 96.44 222 ILE A C 1
ATOM 1651 O O . ILE A 1 222 ? 0.097 -7.346 2.614 1.00 96.44 222 ILE A O 1
ATOM 1655 N N . ALA A 1 223 ? -1.581 -8.810 2.844 1.00 96.69 223 ALA A N 1
ATOM 1656 C CA . ALA A 1 223 ? -0.718 -9.986 2.709 1.00 96.69 223 ALA A CA 1
ATOM 1657 C C . ALA A 1 223 ? 0.054 -10.006 1.375 1.00 96.69 223 ALA A C 1
ATOM 1659 O O . ALA A 1 223 ? 1.232 -10.366 1.329 1.00 96.69 223 ALA A O 1
ATOM 1660 N N . PHE A 1 224 ? -0.585 -9.588 0.278 1.00 97.44 224 PHE A N 1
ATOM 1661 C CA . PHE A 1 224 ? 0.090 -9.466 -1.013 1.00 97.44 224 PHE A CA 1
ATOM 1662 C C . PHE A 1 224 ? 1.053 -8.273 -1.072 1.00 97.44 224 PHE A C 1
ATOM 1664 O O . PHE A 1 224 ? 2.089 -8.397 -1.720 1.00 97.44 224 PHE A O 1
ATOM 1671 N N . LEU A 1 225 ? 0.776 -7.158 -0.388 1.00 97.38 225 LEU A N 1
ATOM 1672 C CA . LEU A 1 225 ? 1.719 -6.038 -0.262 1.00 97.38 225 LEU A CA 1
ATOM 1673 C C . LEU A 1 225 ? 2.974 -6.453 0.516 1.00 97.38 225 LEU A C 1
ATOM 1675 O O . LEU A 1 225 ? 4.078 -6.115 0.099 1.00 97.38 225 LEU A O 1
ATOM 1679 N N . ILE A 1 226 ? 2.829 -7.247 1.586 1.00 97.19 226 ILE A N 1
ATOM 1680 C CA . ILE A 1 226 ? 3.965 -7.826 2.329 1.00 97.19 226 ILE A CA 1
ATOM 1681 C C . ILE A 1 226 ? 4.811 -8.692 1.397 1.00 97.19 226 ILE A C 1
ATOM 1683 O O . ILE A 1 226 ? 6.035 -8.566 1.372 1.00 97.19 226 ILE A O 1
ATOM 1687 N N . ARG A 1 227 ? 4.161 -9.547 0.596 1.00 97.56 227 ARG A N 1
ATOM 1688 C CA . ARG A 1 227 ? 4.848 -10.358 -0.413 1.00 97.56 227 ARG A CA 1
ATOM 1689 C C . ARG A 1 227 ? 5.585 -9.485 -1.428 1.00 97.56 227 ARG A C 1
ATOM 1691 O O . ARG A 1 227 ? 6.760 -9.724 -1.656 1.00 97.56 227 ARG A O 1
ATOM 1698 N N . ALA A 1 228 ? 4.925 -8.478 -1.997 1.00 97.56 228 ALA A N 1
ATOM 1699 C CA . ALA A 1 228 ? 5.530 -7.573 -2.971 1.00 97.56 228 ALA A CA 1
ATOM 1700 C C . ALA A 1 228 ? 6.759 -6.846 -2.396 1.00 97.56 228 ALA A C 1
ATOM 1702 O O . ALA A 1 228 ? 7.784 -6.767 -3.063 1.00 97.56 228 ALA A O 1
ATOM 1703 N N . ALA A 1 229 ? 6.685 -6.393 -1.141 1.00 96.81 229 ALA A N 1
ATOM 1704 C CA . ALA A 1 229 ? 7.815 -5.783 -0.442 1.00 96.81 229 ALA A CA 1
ATOM 1705 C C . ALA A 1 229 ? 8.958 -6.775 -0.183 1.00 96.81 229 ALA A C 1
ATOM 1707 O O . ALA A 1 229 ? 10.130 -6.405 -0.252 1.00 96.81 229 ALA A O 1
ATOM 1708 N N . GLY A 1 230 ? 8.631 -8.041 0.090 1.00 97.38 230 GLY A N 1
ATOM 1709 C CA . GLY A 1 230 ? 9.607 -9.127 0.185 1.00 97.38 230 GLY A CA 1
ATOM 1710 C C . GLY A 1 230 ? 10.299 -9.419 -1.149 1.00 97.38 230 GLY A C 1
ATOM 1711 O O . GLY A 1 230 ? 11.526 -9.519 -1.179 1.00 97.38 230 GLY A O 1
ATOM 1712 N N . ASP A 1 231 ? 9.530 -9.496 -2.238 1.00 96.69 231 ASP A N 1
ATOM 1713 C CA . ASP A 1 231 ? 10.036 -9.705 -3.601 1.00 96.69 231 ASP A CA 1
ATOM 1714 C C . ASP A 1 231 ? 10.973 -8.545 -4.013 1.00 96.69 231 ASP A C 1
ATOM 1716 O O . ASP A 1 231 ? 12.064 -8.771 -4.535 1.00 96.69 231 ASP A O 1
ATOM 1720 N N . ASP A 1 232 ? 10.609 -7.303 -3.682 1.00 97.00 232 ASP A N 1
ATOM 1721 C CA . ASP A 1 232 ? 11.420 -6.096 -3.904 1.00 97.00 232 ASP A CA 1
ATOM 1722 C C . ASP A 1 232 ? 12.699 -6.060 -3.063 1.00 97.00 232 ASP A C 1
ATOM 1724 O O . ASP A 1 232 ? 13.780 -5.754 -3.566 1.00 97.00 232 ASP A O 1
ATOM 1728 N N . LEU A 1 233 ? 12.620 -6.461 -1.793 1.00 96.50 233 LEU A N 1
ATOM 1729 C CA . LEU A 1 233 ? 13.788 -6.556 -0.920 1.00 96.50 233 LEU A CA 1
ATOM 1730 C C . LEU A 1 233 ? 14.797 -7.609 -1.408 1.00 96.50 233 LEU A C 1
ATOM 1732 O O . LEU A 1 233 ? 16.002 -7.432 -1.218 1.00 96.50 233 LEU A O 1
ATOM 1736 N N . ALA A 1 234 ? 14.311 -8.702 -1.997 1.00 95.88 234 ALA A N 1
ATOM 1737 C CA . ALA A 1 234 ? 15.134 -9.789 -2.522 1.00 95.88 234 ALA A CA 1
ATOM 1738 C C . ALA A 1 234 ? 15.692 -9.511 -3.930 1.00 95.88 234 ALA A C 1
ATOM 1740 O O . ALA A 1 234 ? 16.605 -10.213 -4.377 1.00 95.88 234 ALA A O 1
ATOM 1741 N N . ALA A 1 235 ? 15.168 -8.503 -4.632 1.00 93.06 235 ALA A N 1
ATOM 1742 C CA . ALA A 1 235 ? 15.572 -8.180 -5.991 1.00 93.06 235 ALA A CA 1
ATOM 1743 C C . ALA A 1 235 ? 17.033 -7.705 -6.070 1.00 93.06 235 ALA A C 1
ATOM 1745 O O . ALA A 1 235 ? 17.584 -7.098 -5.151 1.00 93.06 235 ALA A O 1
ATOM 1746 N N . ARG A 1 236 ? 17.674 -7.928 -7.227 1.00 87.06 236 ARG A N 1
ATOM 1747 C CA . ARG A 1 236 ? 19.038 -7.427 -7.499 1.00 87.06 236 ARG A CA 1
ATOM 1748 C C . ARG A 1 236 ? 19.106 -5.895 -7.521 1.00 87.06 236 ARG A C 1
ATOM 1750 O O . ARG A 1 236 ? 20.153 -5.333 -7.208 1.00 87.06 236 ARG A O 1
ATOM 1757 N N . GLY A 1 237 ? 18.006 -5.241 -7.891 1.00 89.12 237 GLY A N 1
ATOM 1758 C CA . GLY A 1 237 ? 17.823 -3.793 -7.831 1.00 89.12 237 GLY A CA 1
ATOM 1759 C C . GLY A 1 237 ? 16.563 -3.456 -7.039 1.00 89.12 237 GLY A C 1
ATOM 1760 O O . GLY A 1 237 ? 15.512 -3.284 -7.654 1.00 89.12 237 GLY A O 1
ATOM 1761 N N . PRO A 1 238 ? 16.640 -3.389 -5.699 1.00 93.81 238 PRO A N 1
ATOM 1762 C CA . PRO A 1 238 ? 15.513 -2.961 -4.883 1.00 93.81 238 PRO A CA 1
ATOM 1763 C C . PRO A 1 238 ? 15.098 -1.528 -5.225 1.00 93.81 238 PRO A C 1
ATOM 1765 O O . PRO A 1 238 ? 15.935 -0.695 -5.584 1.00 93.81 238 PRO A O 1
ATOM 1768 N N . SER A 1 239 ? 13.811 -1.232 -5.087 1.00 95.12 239 SER A N 1
ATOM 1769 C CA . SER A 1 239 ? 13.245 0.083 -5.408 1.00 95.12 239 SER A CA 1
ATOM 1770 C C . SER A 1 239 ? 13.716 1.204 -4.485 1.00 95.12 239 SER A C 1
ATOM 1772 O O . SER A 1 239 ? 13.815 2.355 -4.908 1.00 95.12 239 SER A O 1
ATOM 1774 N N . THR A 1 240 ? 14.056 0.870 -3.242 1.00 93.62 240 THR A N 1
ATOM 1775 C CA . THR A 1 240 ? 14.678 1.776 -2.276 1.00 93.62 240 THR A CA 1
ATOM 1776 C C . THR A 1 240 ? 15.711 1.032 -1.423 1.00 93.62 240 THR A C 1
ATOM 1778 O O . THR A 1 240 ? 15.965 -0.161 -1.598 1.00 93.62 240 THR A O 1
ATOM 1781 N N . ALA A 1 241 ? 16.348 1.728 -0.483 1.00 93.56 241 ALA A N 1
ATOM 1782 C CA . ALA A 1 241 ? 17.308 1.138 0.430 1.00 93.56 241 ALA A CA 1
ATOM 1783 C C . ALA A 1 241 ? 16.702 -0.078 1.172 1.00 93.56 241 ALA A C 1
ATOM 1785 O O . ALA A 1 241 ? 15.618 0.030 1.748 1.00 93.56 241 ALA A O 1
ATOM 1786 N N . PRO A 1 242 ? 17.419 -1.215 1.288 1.00 94.38 242 PRO A N 1
ATOM 1787 C CA . PRO A 1 242 ? 16.902 -2.417 1.955 1.00 94.38 242 PRO A CA 1
ATOM 1788 C C . PRO A 1 242 ? 16.416 -2.207 3.397 1.00 94.38 242 PRO A C 1
ATOM 1790 O O . PRO A 1 242 ? 15.578 -2.956 3.890 1.00 94.38 242 PRO A O 1
ATOM 1793 N N . ALA A 1 243 ? 16.966 -1.219 4.109 1.00 94.50 243 ALA A N 1
ATOM 1794 C CA . ALA A 1 243 ? 16.506 -0.866 5.451 1.00 94.50 243 ALA A CA 1
ATOM 1795 C C . ALA A 1 243 ? 15.117 -0.208 5.441 1.00 94.50 243 ALA A C 1
ATOM 1797 O O . ALA A 1 243 ? 14.324 -0.479 6.339 1.00 94.50 243 ALA A O 1
ATOM 1798 N N . GLU A 1 244 ? 14.812 0.599 4.424 1.00 93.38 244 GLU A N 1
ATOM 1799 C CA . GLU A 1 244 ? 13.492 1.208 4.249 1.00 93.38 244 GLU A CA 1
ATOM 1800 C C . GLU A 1 244 ? 12.456 0.145 3.878 1.00 93.38 244 GLU A C 1
ATOM 1802 O O . GLU A 1 244 ? 11.420 0.075 4.529 1.00 93.38 244 GLU A O 1
ATOM 1807 N N . LEU A 1 245 ? 12.771 -0.769 2.948 1.00 94.44 245 LEU A N 1
ATOM 1808 C CA . LEU A 1 245 ? 11.882 -1.894 2.614 1.00 94.44 245 LEU A CA 1
ATOM 1809 C C . LEU A 1 245 ? 11.578 -2.786 3.824 1.00 94.44 245 LEU A C 1
ATOM 1811 O O . LEU A 1 245 ? 10.438 -3.200 4.009 1.00 94.44 245 LEU A O 1
ATOM 1815 N N . ARG A 1 246 ? 12.560 -3.046 4.700 1.00 95.38 246 ARG A N 1
ATOM 1816 C CA . ARG A 1 246 ? 12.304 -3.765 5.961 1.00 95.38 246 ARG A CA 1
ATOM 1817 C C . ARG A 1 246 ? 11.353 -3.006 6.884 1.00 95.38 246 ARG A C 1
ATOM 1819 O O . ARG A 1 246 ? 10.448 -3.625 7.430 1.00 95.38 246 ARG A O 1
ATOM 1826 N N . SER A 1 247 ? 11.521 -1.689 7.018 1.00 93.31 247 SER A N 1
ATOM 1827 C CA . SER A 1 247 ? 10.588 -0.859 7.790 1.00 93.31 247 SER A CA 1
ATOM 1828 C C . SER A 1 247 ? 9.180 -0.874 7.186 1.00 93.31 247 SER A C 1
ATOM 1830 O O . SER A 1 247 ? 8.208 -0.922 7.930 1.00 93.31 247 SER A O 1
ATOM 1832 N N . ILE A 1 248 ? 9.060 -0.861 5.857 1.00 93.75 248 ILE A N 1
ATOM 1833 C CA . ILE A 1 248 ? 7.769 -0.963 5.163 1.00 93.75 248 ILE A CA 1
ATOM 1834 C C . ILE A 1 248 ? 7.123 -2.324 5.441 1.00 93.75 248 ILE A C 1
ATOM 1836 O O . ILE A 1 248 ? 5.947 -2.381 5.775 1.00 93.75 248 ILE A O 1
ATOM 1840 N N . ILE A 1 249 ? 7.882 -3.422 5.373 1.00 94.56 249 ILE A N 1
ATOM 1841 C CA . ILE A 1 249 ? 7.383 -4.764 5.715 1.00 94.56 249 ILE A CA 1
ATOM 1842 C C . ILE A 1 249 ? 6.875 -4.807 7.163 1.00 94.56 249 ILE A C 1
ATOM 1844 O O . ILE A 1 249 ? 5.792 -5.333 7.414 1.00 94.56 249 ILE A O 1
ATOM 1848 N N . GLU A 1 250 ? 7.628 -4.247 8.114 1.00 93.62 250 GLU A N 1
ATOM 1849 C CA . GLU A 1 250 ? 7.207 -4.146 9.518 1.00 93.62 250 GLU A CA 1
ATOM 1850 C C . GLU A 1 250 ? 5.883 -3.382 9.661 1.00 93.62 250 GLU A C 1
ATOM 1852 O O . GLU A 1 250 ? 5.004 -3.820 10.406 1.00 93.62 250 GLU A O 1
ATOM 1857 N N . ASP A 1 251 ? 5.708 -2.296 8.908 1.00 92.75 251 ASP A N 1
ATOM 1858 C CA . ASP A 1 251 ? 4.482 -1.495 8.908 1.00 92.75 251 ASP A CA 1
ATOM 1859 C C . ASP A 1 251 ? 3.304 -2.238 8.292 1.00 92.75 251 ASP A C 1
ATOM 1861 O O . ASP A 1 251 ? 2.222 -2.267 8.876 1.00 92.75 251 ASP A O 1
ATOM 1865 N N . LEU A 1 252 ? 3.520 -2.932 7.178 1.00 94.50 252 LEU A N 1
ATOM 1866 C CA . LEU A 1 252 ? 2.500 -3.766 6.552 1.00 94.50 252 LEU A CA 1
ATOM 1867 C C . LEU A 1 252 ? 2.027 -4.894 7.489 1.00 94.50 252 LEU A C 1
ATOM 1869 O O . LEU A 1 252 ? 0.832 -5.179 7.534 1.00 94.50 252 LEU A O 1
ATOM 1873 N N . TYR A 1 253 ? 2.907 -5.477 8.313 1.00 94.75 253 TYR A N 1
ATOM 1874 C CA . TYR A 1 253 ? 2.477 -6.408 9.367 1.00 94.75 253 TYR A CA 1
ATOM 1875 C C . TYR A 1 253 ? 1.607 -5.732 10.439 1.00 94.75 253 TYR A C 1
ATOM 1877 O O . TYR A 1 253 ? 0.668 -6.345 10.946 1.00 94.75 253 TYR A O 1
ATOM 1885 N N . GLN A 1 254 ? 1.856 -4.462 10.780 1.00 94.81 254 GLN A N 1
ATOM 1886 C CA . GLN A 1 254 ? 0.968 -3.722 11.688 1.00 94.81 254 GLN A CA 1
ATOM 1887 C C . GLN A 1 254 ? -0.410 -3.456 11.059 1.00 94.81 254 GLN A C 1
ATOM 1889 O O . GLN A 1 254 ? -1.408 -3.404 11.779 1.00 94.81 254 GLN A O 1
ATOM 1894 N N . LEU A 1 255 ? -0.506 -3.347 9.730 1.00 95.06 255 LEU A N 1
ATOM 1895 C CA . LEU A 1 255 ? -1.798 -3.239 9.044 1.00 95.06 255 LEU A CA 1
ATOM 1896 C C . LEU A 1 255 ? -2.649 -4.506 9.191 1.00 95.06 255 LEU A C 1
ATOM 1898 O O . LEU A 1 255 ? -3.873 -4.401 9.245 1.00 95.06 255 LEU A O 1
ATOM 1902 N N . GLU A 1 256 ? -2.053 -5.697 9.322 1.00 94.25 256 GLU A N 1
ATOM 1903 C CA . GLU A 1 256 ? -2.818 -6.921 9.615 1.00 94.25 256 GLU A CA 1
ATOM 1904 C C . GLU A 1 256 ? -3.519 -6.849 10.982 1.00 94.25 256 GLU A C 1
ATOM 1906 O O . GLU A 1 256 ? -4.626 -7.372 11.159 1.00 94.25 256 GLU A O 1
ATOM 1911 N N . VAL A 1 257 ? -2.914 -6.144 11.945 1.00 94.94 257 VAL A N 1
ATOM 1912 C CA . VAL A 1 257 ? -3.551 -5.858 13.237 1.00 94.94 257 VAL A CA 1
ATOM 1913 C C . VAL A 1 257 ? -4.754 -4.939 13.031 1.00 94.94 257 VAL A C 1
ATOM 1915 O O . VAL A 1 257 ? -5.828 -5.223 13.557 1.00 94.94 257 VAL A O 1
ATOM 1918 N N . LEU A 1 258 ? -4.633 -3.892 12.206 1.00 94.94 258 LEU A N 1
ATOM 1919 C CA . LEU A 1 258 ? -5.771 -3.027 11.860 1.00 94.94 258 LEU A CA 1
ATOM 1920 C C . LEU A 1 258 ? -6.876 -3.772 11.092 1.00 94.94 258 LEU A C 1
ATOM 1922 O O . LEU A 1 258 ? -8.058 -3.525 11.327 1.00 94.94 258 LEU A O 1
ATOM 1926 N N . ALA A 1 259 ? -6.531 -4.748 10.250 1.00 94.38 259 ALA A N 1
ATOM 1927 C CA . ALA A 1 259 ? -7.528 -5.616 9.623 1.00 94.38 259 ALA A CA 1
ATOM 1928 C C . ALA A 1 259 ? -8.297 -6.440 10.676 1.00 94.38 259 ALA A C 1
ATOM 1930 O O . ALA A 1 259 ? -9.513 -6.585 10.583 1.00 94.38 259 ALA A O 1
ATOM 1931 N N . THR A 1 260 ? -7.616 -6.901 11.729 1.00 93.94 260 THR A N 1
ATOM 1932 C CA . THR A 1 260 ? -8.256 -7.592 12.864 1.00 93.94 260 THR A CA 1
ATOM 1933 C C . THR A 1 260 ? -9.147 -6.646 13.685 1.00 93.94 260 THR A C 1
ATOM 1935 O O . THR A 1 260 ? -10.229 -7.025 14.130 1.00 93.94 260 THR A O 1
ATOM 1938 N N . VAL A 1 261 ? -8.740 -5.385 13.854 1.00 95.25 261 VAL A N 1
ATOM 1939 C CA . VAL A 1 261 ? -9.556 -4.324 14.478 1.00 95.25 261 VAL A CA 1
ATOM 1940 C C . VAL A 1 261 ? -10.849 -4.088 13.682 1.00 95.25 261 VAL A C 1
ATOM 1942 O O . VAL A 1 261 ? -11.916 -3.945 14.283 1.00 95.25 261 VAL A O 1
ATOM 1945 N N . MET A 1 262 ? -10.784 -4.116 12.347 1.00 95.94 262 MET A N 1
ATOM 1946 C CA . MET A 1 262 ? -11.961 -4.022 11.476 1.00 95.94 262 MET A CA 1
ATOM 1947 C C . MET A 1 262 ? -12.906 -5.221 11.642 1.00 95.94 262 MET A C 1
ATOM 1949 O O . MET A 1 262 ? -14.115 -5.031 11.785 1.00 95.94 262 MET A O 1
ATOM 1953 N N . GLU A 1 263 ? -12.368 -6.444 11.718 1.00 94.62 263 GLU A N 1
ATOM 1954 C CA . GLU A 1 263 ? -13.145 -7.650 12.062 1.00 94.62 263 GLU A CA 1
ATOM 1955 C C . GLU A 1 263 ? -13.829 -7.491 13.441 1.00 94.62 263 GLU A C 1
ATOM 1957 O O . GLU A 1 263 ? -14.997 -7.846 13.619 1.00 94.62 263 GLU A O 1
ATOM 1962 N N . GLY A 1 264 ? -13.145 -6.873 14.413 1.00 95.88 264 GLY A N 1
ATOM 1963 C CA . GLY A 1 264 ? -13.708 -6.525 15.721 1.00 95.88 264 GLY A CA 1
ATOM 1964 C C . GLY A 1 264 ? -14.863 -5.517 15.648 1.00 95.88 264 GLY A C 1
ATOM 1965 O O . GLY A 1 264 ? -15.871 -5.683 16.340 1.00 95.88 264 GLY A O 1
ATOM 1966 N N . CYS A 1 265 ? -14.760 -4.506 14.781 1.00 96.38 265 CYS A N 1
ATOM 1967 C CA . CYS A 1 265 ? -15.840 -3.550 14.512 1.00 96.38 265 CYS A CA 1
ATOM 1968 C C . CYS A 1 265 ? -17.058 -4.231 13.874 1.00 96.38 265 CYS A C 1
ATOM 1970 O O . CYS A 1 265 ? -18.196 -3.931 14.241 1.00 96.38 265 CYS A O 1
ATOM 1972 N N . GLN A 1 266 ? -16.832 -5.189 12.972 1.00 95.19 266 GLN A N 1
ATOM 1973 C CA . GLN A 1 266 ? -17.902 -5.992 12.385 1.00 95.19 266 GLN A CA 1
ATOM 1974 C C . GLN A 1 266 ? -18.613 -6.837 13.451 1.00 95.19 266 GLN A C 1
ATOM 1976 O O . GLN A 1 266 ? -19.837 -6.776 13.573 1.00 95.19 266 GLN A O 1
ATOM 1981 N N . ALA A 1 267 ? -17.857 -7.559 14.283 1.00 95.44 267 ALA A N 1
ATOM 1982 C CA . ALA A 1 267 ? -18.418 -8.368 15.364 1.00 95.44 267 ALA A CA 1
ATOM 1983 C C . ALA A 1 267 ? -19.192 -7.523 16.394 1.00 95.44 267 ALA A C 1
ATOM 1985 O O . ALA A 1 267 ? -20.203 -7.969 16.942 1.00 95.44 267 ALA A O 1
ATOM 1986 N N . LEU A 1 268 ? -18.735 -6.293 16.655 1.00 95.75 268 LEU A N 1
ATOM 1987 C CA . LEU A 1 268 ? -19.449 -5.317 17.476 1.00 95.75 268 LEU A CA 1
ATOM 1988 C C . LEU A 1 268 ? -20.810 -4.979 16.855 1.00 95.75 268 LEU A C 1
ATOM 1990 O O . LEU A 1 268 ? -21.825 -5.067 17.548 1.00 95.75 268 LEU A O 1
ATOM 1994 N N . GLY A 1 269 ? -20.845 -4.633 15.566 1.00 95.19 269 GLY A N 1
ATOM 1995 C CA . GLY A 1 269 ? -22.083 -4.310 14.857 1.00 95.19 269 GLY A CA 1
ATOM 1996 C C . GLY A 1 269 ? -23.085 -5.464 14.834 1.00 95.19 269 GLY A C 1
ATOM 1997 O O . GLY A 1 269 ? -24.266 -5.268 15.117 1.00 95.19 269 GLY A O 1
ATOM 1998 N N . GLU A 1 270 ? -22.609 -6.681 14.570 1.00 95.19 270 GLU A N 1
ATOM 1999 C CA . GLU A 1 270 ? -23.431 -7.897 14.581 1.00 95.19 270 GLU A CA 1
ATOM 2000 C C . GLU A 1 270 ? -24.019 -8.198 15.967 1.00 95.19 270 GLU A C 1
ATOM 2002 O O . GLU A 1 270 ? -25.172 -8.625 16.069 1.00 95.19 270 GLU A O 1
ATOM 2007 N N . ALA A 1 271 ? -23.252 -7.968 17.037 1.00 94.81 271 ALA A N 1
ATOM 2008 C CA . ALA A 1 271 ? -23.735 -8.137 18.404 1.00 94.81 271 ALA A CA 1
ATOM 2009 C C . ALA A 1 271 ? -24.825 -7.113 18.749 1.00 94.81 271 ALA A C 1
ATOM 2011 O O . ALA A 1 271 ? -25.862 -7.488 19.285 1.00 94.81 271 ALA A O 1
ATOM 2012 N N . LEU A 1 272 ? -24.646 -5.839 18.384 1.00 95.88 272 LEU A N 1
ATOM 2013 C CA . LEU A 1 272 ? -25.658 -4.807 18.642 1.00 95.88 272 LEU A CA 1
ATOM 2014 C C . LEU A 1 272 ? -26.963 -5.055 17.884 1.00 95.88 272 LEU A C 1
ATOM 2016 O O . LEU A 1 272 ? -28.046 -4.867 18.441 1.00 95.88 272 LEU A O 1
ATOM 2020 N N . ALA A 1 273 ? -26.871 -5.517 16.637 1.00 94.56 273 ALA A N 1
ATOM 2021 C CA . ALA A 1 273 ? -28.046 -5.891 15.862 1.00 94.56 273 ALA A CA 1
ATOM 2022 C C . ALA A 1 273 ? -28.797 -7.072 16.494 1.00 94.56 273 ALA A C 1
ATOM 2024 O O . ALA A 1 273 ? -30.026 -7.069 16.548 1.00 94.56 273 ALA A O 1
ATOM 2025 N N . ARG A 1 274 ? -28.063 -8.069 17.000 1.00 95.00 274 ARG A N 1
ATOM 2026 C CA . ARG A 1 274 ? -28.631 -9.265 17.631 1.00 95.00 274 ARG A CA 1
ATOM 2027 C C . ARG A 1 274 ? -29.273 -8.979 18.985 1.00 95.00 274 ARG A C 1
ATOM 2029 O O . ARG A 1 274 ? -30.377 -9.453 19.232 1.00 95.00 274 ARG A O 1
ATOM 2036 N N . ASP A 1 275 ? -28.572 -8.244 19.841 1.00 95.25 275 ASP A N 1
ATOM 2037 C CA . ASP A 1 275 ? -28.914 -8.123 21.259 1.00 95.25 275 ASP A CA 1
ATOM 2038 C C . ASP A 1 275 ? -29.860 -6.938 21.520 1.00 95.25 275 ASP A C 1
ATOM 2040 O O . ASP A 1 275 ? -30.676 -6.993 22.437 1.00 95.25 275 ASP A O 1
ATOM 2044 N N . PHE A 1 276 ? -29.801 -5.894 20.681 1.00 94.44 276 PHE A N 1
ATOM 2045 C CA . PHE A 1 276 ? -30.544 -4.642 20.878 1.00 94.44 276 PHE A CA 1
ATOM 2046 C C . PHE A 1 276 ? -31.379 -4.207 19.663 1.00 94.44 276 PHE A C 1
ATOM 2048 O O . PHE A 1 276 ? -32.055 -3.183 19.718 1.00 94.44 276 PHE A O 1
ATOM 2055 N N . GLY A 1 277 ? -31.337 -4.943 18.546 1.00 91.69 277 GLY A N 1
ATOM 2056 C CA . GLY A 1 277 ? -32.079 -4.580 17.331 1.00 91.69 277 GLY A CA 1
ATOM 2057 C C . GLY A 1 277 ? -31.592 -3.290 16.660 1.00 91.69 277 GLY A C 1
ATOM 2058 O O . GLY A 1 277 ? -32.322 -2.696 15.864 1.00 91.69 277 GLY A O 1
ATOM 2059 N N . VAL A 1 278 ? -30.374 -2.839 16.978 1.00 89.88 278 VAL A N 1
ATOM 2060 C CA . VAL A 1 278 ? -29.753 -1.673 16.338 1.00 89.88 278 VAL A CA 1
ATOM 2061 C C . VAL A 1 278 ? -29.495 -1.995 14.862 1.00 89.88 278 VAL A C 1
ATOM 2063 O O . VAL A 1 278 ? -29.113 -3.112 14.515 1.00 89.88 278 VAL A O 1
ATOM 2066 N N . GLY A 1 279 ? -29.714 -1.019 13.974 1.00 82.12 279 GLY A N 1
ATOM 2067 C CA . GLY A 1 279 ? -29.387 -1.169 12.554 1.00 82.12 279 GLY A CA 1
ATOM 2068 C C . GLY A 1 279 ? -27.918 -1.555 12.334 1.00 82.12 279 GLY A C 1
ATOM 2069 O O . GLY A 1 279 ? -27.081 -1.385 13.217 1.00 82.12 279 GLY A O 1
ATOM 2070 N N . SER A 1 280 ? -27.596 -2.079 11.148 1.00 81.12 280 SER A N 1
ATOM 2071 C CA . SER A 1 280 ? -26.222 -2.485 10.832 1.00 81.12 280 SER A CA 1
ATOM 2072 C C . SER A 1 280 ? -25.252 -1.316 11.043 1.00 81.12 280 SER A C 1
ATOM 2074 O O . SER A 1 280 ? -25.347 -0.280 10.384 1.00 81.12 280 SER A O 1
ATOM 2076 N N . VAL A 1 281 ? -24.340 -1.488 12.001 1.00 89.50 281 VAL A N 1
ATOM 2077 C CA . VAL A 1 281 ? -23.193 -0.602 12.200 1.00 89.50 281 VAL A CA 1
ATOM 2078 C C . VAL A 1 281 ? -22.225 -0.867 11.057 1.00 89.50 281 VAL A C 1
ATOM 2080 O O . VAL A 1 281 ? -21.731 -1.983 10.906 1.00 89.50 281 VAL A O 1
ATOM 2083 N N . ASP A 1 282 ? -21.967 0.163 10.257 1.00 92.81 282 ASP A N 1
ATOM 2084 C CA . ASP A 1 282 ? -20.963 0.115 9.198 1.00 92.81 282 ASP A CA 1
ATOM 2085 C C . ASP A 1 282 ? -19.566 -0.034 9.822 1.00 92.81 282 ASP A C 1
ATOM 2087 O O . ASP A 1 282 ? -19.030 0.901 10.427 1.00 92.81 282 ASP A O 1
ATOM 2091 N N . ALA A 1 283 ? -19.007 -1.240 9.706 1.00 92.81 283 ALA A N 1
ATOM 2092 C CA . ALA A 1 283 ? -17.725 -1.607 10.290 1.00 92.81 283 ALA A CA 1
ATOM 2093 C C . ALA A 1 283 ? -16.553 -0.850 9.657 1.00 92.81 283 ALA A C 1
ATOM 2095 O O . ALA A 1 283 ? -15.610 -0.498 10.366 1.00 92.81 283 ALA A O 1
ATOM 2096 N N . GLU A 1 284 ? -16.618 -0.558 8.356 1.00 94.12 284 GLU A N 1
ATOM 2097 C CA . GLU A 1 284 ? -15.586 0.208 7.654 1.00 94.12 284 GLU A CA 1
ATOM 2098 C C . GLU A 1 284 ? -15.554 1.629 8.195 1.00 94.12 284 GLU A C 1
ATOM 2100 O O . GLU A 1 284 ? -14.515 2.118 8.640 1.00 94.12 284 GLU A O 1
ATOM 2105 N N . ARG A 1 285 ? -16.728 2.265 8.253 1.00 95.00 285 ARG A N 1
ATOM 2106 C CA . ARG A 1 285 ? -16.863 3.614 8.801 1.00 95.00 285 ARG A CA 1
ATOM 2107 C C . ARG A 1 285 ? -16.447 3.673 10.267 1.00 95.00 285 ARG A C 1
ATOM 2109 O O . ARG A 1 285 ? -15.814 4.643 10.676 1.00 95.00 285 ARG A O 1
ATOM 2116 N N . LEU A 1 286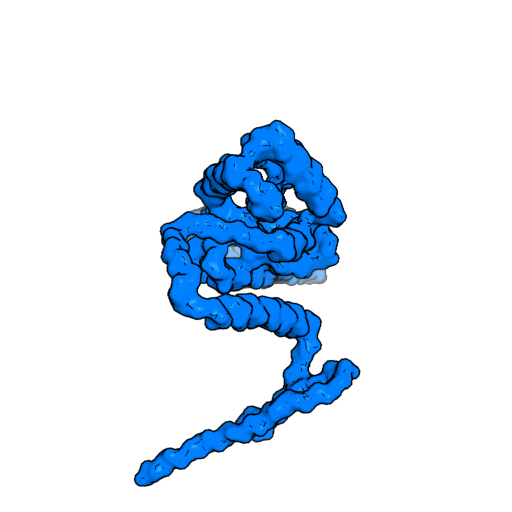 ? -16.791 2.661 11.068 1.00 96.06 286 LEU A N 1
ATOM 2117 C CA . LEU A 1 286 ? -16.391 2.618 12.476 1.00 96.06 286 LEU A CA 1
ATOM 2118 C C . LEU A 1 286 ? -14.873 2.498 12.594 1.00 96.06 286 LEU A C 1
ATOM 2120 O O . LEU A 1 286 ? -14.269 3.255 13.343 1.00 96.06 286 LEU A O 1
ATOM 2124 N N . THR A 1 287 ? -14.254 1.616 11.812 1.00 96.12 287 THR A N 1
ATOM 2125 C CA . THR A 1 287 ? -12.797 1.438 11.801 1.00 96.12 287 THR A CA 1
ATOM 2126 C C . THR A 1 287 ? -12.084 2.737 11.436 1.00 96.12 287 THR A C 1
ATOM 2128 O O . THR A 1 287 ? -11.191 3.148 12.173 1.00 96.12 287 THR A O 1
ATOM 2131 N N . LYS A 1 288 ? -12.526 3.429 10.373 1.00 95.56 288 LYS A N 1
ATOM 2132 C CA . LYS A 1 288 ? -11.985 4.740 9.974 1.00 95.56 288 LYS A CA 1
ATOM 2133 C C . LYS A 1 288 ? -12.086 5.760 11.108 1.00 95.56 288 LYS A C 1
ATOM 2135 O O . LYS A 1 288 ? -11.079 6.329 11.507 1.00 95.56 288 LYS A O 1
ATOM 2140 N N . ASN A 1 289 ? -13.266 5.894 11.717 1.00 95.62 289 ASN A N 1
ATOM 2141 C CA . ASN A 1 289 ? -13.466 6.810 12.841 1.00 95.62 289 ASN A CA 1
ATOM 2142 C C . ASN A 1 289 ? -12.555 6.489 14.041 1.00 95.62 289 ASN A C 1
ATOM 2144 O O . ASN A 1 289 ? -12.106 7.401 14.733 1.00 95.62 289 ASN A O 1
ATOM 2148 N N . LEU A 1 290 ? -12.298 5.208 14.327 1.00 95.94 290 LEU A N 1
ATOM 2149 C CA . LEU A 1 290 ? -11.403 4.820 15.419 1.00 95.94 290 LEU A CA 1
ATOM 2150 C C . LEU A 1 290 ? -9.929 5.089 15.081 1.00 95.94 290 LEU A C 1
ATOM 2152 O O . LEU A 1 290 ? -9.181 5.492 15.970 1.00 95.94 290 LEU A O 1
ATOM 2156 N N . ILE A 1 291 ? -9.515 4.885 13.826 1.00 95.06 291 ILE A N 1
ATOM 2157 C CA . ILE A 1 291 ? -8.171 5.241 13.344 1.00 95.06 291 ILE A CA 1
ATOM 2158 C C . ILE A 1 291 ? -7.963 6.756 13.455 1.00 95.06 291 ILE A C 1
ATOM 2160 O O . ILE A 1 291 ? -6.949 7.188 14.000 1.00 95.06 291 ILE A O 1
ATOM 2164 N N . ASP A 1 292 ? -8.950 7.553 13.040 1.00 93.94 292 ASP A N 1
ATOM 2165 C CA . ASP A 1 292 ? -8.904 9.012 13.151 1.00 93.94 292 ASP A CA 1
ATOM 2166 C C . ASP A 1 292 ? -8.734 9.448 14.613 1.00 93.94 292 ASP A C 1
ATOM 2168 O O . ASP A 1 292 ? -7.853 10.246 14.927 1.00 93.94 292 ASP A O 1
ATOM 2172 N N . LEU A 1 293 ? -9.504 8.856 15.536 1.00 94.31 293 LEU A N 1
ATOM 2173 C CA . LEU A 1 293 ? -9.369 9.122 16.973 1.00 94.31 293 LEU A CA 1
ATOM 2174 C C . LEU A 1 293 ? -7.997 8.739 17.530 1.00 94.31 293 LEU A C 1
ATOM 2176 O O . LEU A 1 293 ? -7.494 9.419 18.423 1.00 94.31 293 LEU A O 1
ATOM 2180 N N . ALA A 1 294 ? -7.386 7.665 17.032 1.00 93.50 294 ALA A N 1
ATOM 2181 C CA . ALA A 1 294 ? -6.038 7.283 17.436 1.00 93.50 294 ALA A CA 1
ATOM 2182 C C . ALA A 1 294 ? -4.973 8.271 16.917 1.00 93.50 294 ALA A C 1
ATOM 2184 O O . ALA A 1 294 ? -3.971 8.517 17.599 1.00 93.50 294 ALA A O 1
ATOM 2185 N N . GLY A 1 295 ? -5.220 8.889 15.758 1.00 91.56 295 GLY A N 1
ATOM 2186 C CA . GLY A 1 295 ? -4.412 9.975 15.199 1.00 91.56 295 GLY A CA 1
ATOM 2187 C C . GLY A 1 295 ? -4.608 11.338 15.884 1.00 91.56 295 GLY A C 1
ATOM 2188 O O . GLY A 1 295 ? -3.777 12.235 15.723 1.00 91.56 295 GLY A O 1
ATOM 2189 N N . GLU A 1 296 ? -5.663 11.523 16.684 1.00 90.94 296 GLU A N 1
ATOM 2190 C CA . GLU A 1 296 ? -5.917 12.766 17.419 1.00 90.94 296 GLU A CA 1
ATOM 2191 C C . GLU A 1 296 ? -4.979 12.907 18.646 1.00 90.94 296 GLU A C 1
ATOM 2193 O O . GLU A 1 296 ? -4.821 12.006 19.471 1.00 90.94 296 GLU A O 1
ATOM 2198 N N . ARG A 1 297 ? -4.364 14.088 18.829 1.00 86.44 297 ARG A N 1
ATOM 2199 C CA . ARG A 1 297 ? -3.490 14.373 19.998 1.00 86.44 297 ARG A CA 1
ATOM 2200 C C . ARG A 1 297 ? -4.268 14.592 21.301 1.00 86.44 297 ARG A C 1
ATOM 2202 O O . ARG A 1 297 ? -3.709 14.457 22.393 1.00 86.44 297 ARG A O 1
ATOM 2209 N N . TRP A 1 298 ? -5.537 14.977 21.183 1.00 85.31 298 TRP A N 1
ATOM 2210 C CA . TRP A 1 298 ? -6.414 15.325 22.296 1.00 85.31 298 TRP A CA 1
ATOM 2211 C C . TRP A 1 298 ? -7.806 14.759 22.044 1.00 85.31 298 TRP A C 1
ATOM 2213 O O . TRP A 1 298 ? -8.506 15.243 21.163 1.00 85.31 298 TRP A O 1
ATOM 2223 N N . VAL A 1 299 ? -8.213 13.782 22.853 1.00 90.50 299 VAL A N 1
ATOM 2224 C CA . VAL A 1 299 ? -9.552 13.182 22.816 1.00 90.50 299 VAL A CA 1
ATOM 2225 C C . VAL A 1 299 ? -10.230 13.344 24.175 1.00 90.50 299 VAL A C 1
ATOM 2227 O O . VAL A 1 299 ? -9.583 13.235 25.217 1.00 90.50 299 VAL A O 1
ATOM 2230 N N . SER A 1 300 ? -11.539 13.604 24.156 1.00 93.38 300 SER A N 1
ATOM 2231 C CA . SER A 1 300 ? -12.412 13.669 25.333 1.00 93.38 300 SER A CA 1
ATOM 2232 C C . SER A 1 300 ? -13.420 12.515 25.361 1.00 93.38 300 SER A C 1
ATOM 2234 O O . SER A 1 300 ? -13.720 11.921 24.323 1.00 93.38 300 SER A O 1
ATOM 2236 N N . GLY A 1 301 ? -13.993 12.225 26.535 1.00 93.75 301 GLY A N 1
ATOM 2237 C CA . GLY A 1 301 ? -15.076 11.241 26.659 1.00 93.75 301 GLY A CA 1
ATOM 2238 C C . GLY A 1 301 ? -16.280 11.575 25.774 1.00 93.75 301 GLY A C 1
ATOM 2239 O O . GLY A 1 301 ? -16.773 10.706 25.062 1.00 93.75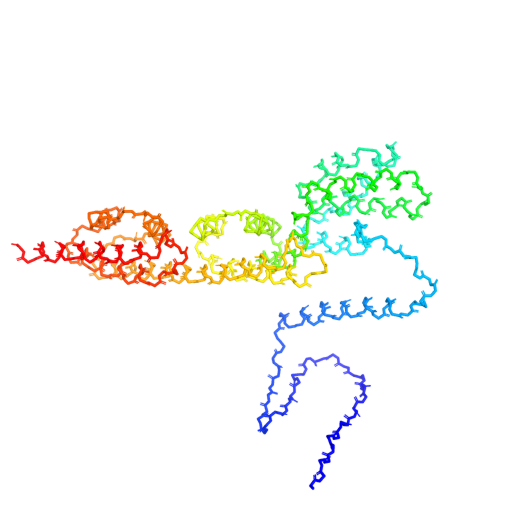 301 GLY A O 1
ATOM 2240 N N . ASP A 1 302 ? -16.666 12.851 25.685 1.00 94.19 302 ASP A N 1
ATOM 2241 C CA . ASP A 1 302 ? -17.745 13.309 24.794 1.00 94.19 302 ASP A CA 1
ATOM 2242 C C . ASP A 1 302 ? -17.490 12.984 23.317 1.00 94.19 302 ASP A C 1
ATOM 2244 O O . ASP A 1 302 ? -18.423 12.670 22.570 1.00 94.19 302 ASP A O 1
ATOM 2248 N N . ARG A 1 303 ? -16.225 13.060 22.885 1.00 94.31 303 ARG A N 1
ATOM 2249 C CA . ARG A 1 303 ? -15.820 12.740 21.514 1.00 94.31 303 ARG A CA 1
ATOM 2250 C C . ARG A 1 303 ? -15.973 11.245 21.233 1.00 94.31 303 ARG A C 1
ATOM 2252 O O . ARG A 1 303 ? -16.477 10.893 20.170 1.00 94.31 303 ARG A O 1
ATOM 2259 N N . VAL A 1 304 ? -15.625 10.381 22.188 1.00 95.06 304 VAL A N 1
ATOM 2260 C CA . VAL A 1 304 ? -15.851 8.929 22.069 1.00 95.06 304 VAL A CA 1
ATOM 2261 C C . VAL A 1 304 ? -17.346 8.599 22.143 1.00 95.06 304 VAL A C 1
ATOM 2263 O O . VAL A 1 304 ? -17.854 7.841 21.319 1.00 95.06 304 VAL A O 1
ATOM 2266 N N . ALA A 1 305 ? -18.084 9.219 23.068 1.00 94.69 305 ALA A N 1
ATOM 2267 C CA . ALA A 1 305 ? -19.530 9.050 23.213 1.00 94.69 305 ALA A CA 1
ATOM 2268 C C . ALA A 1 305 ? -20.304 9.491 21.956 1.00 94.69 305 ALA A C 1
ATOM 2270 O O . ALA A 1 305 ? -21.349 8.923 21.629 1.00 94.69 305 ALA A O 1
ATOM 2271 N N . ALA A 1 306 ? -19.788 10.479 21.215 1.00 94.56 306 ALA A N 1
ATOM 2272 C CA . ALA A 1 306 ? -20.370 10.909 19.948 1.00 94.56 306 ALA A CA 1
ATOM 2273 C C . ALA A 1 306 ? -20.428 9.787 18.900 1.00 94.56 306 ALA A C 1
ATOM 2275 O O . ALA A 1 306 ? -21.410 9.737 18.164 1.00 94.56 306 ALA A O 1
ATOM 2276 N N . LEU A 1 307 ? -19.484 8.835 18.899 1.00 95.19 307 LEU A N 1
ATOM 2277 C CA . LEU A 1 307 ? -19.509 7.699 17.969 1.00 95.19 307 LEU A CA 1
ATOM 2278 C C . LEU A 1 307 ? -20.809 6.899 18.085 1.00 95.19 307 LEU A C 1
ATOM 2280 O O . LEU A 1 307 ? -21.443 6.602 17.077 1.00 95.19 307 LEU A O 1
ATOM 2284 N N . ALA A 1 308 ? -21.247 6.588 19.308 1.00 94.50 308 ALA A N 1
ATOM 2285 C CA . ALA A 1 308 ? -22.480 5.834 19.521 1.00 94.50 308 ALA A CA 1
ATOM 2286 C C . ALA A 1 308 ? -23.687 6.559 18.894 1.00 94.50 308 ALA A C 1
ATOM 2288 O O . ALA A 1 308 ? -24.512 5.941 18.219 1.00 94.50 308 ALA A O 1
ATOM 2289 N N . ARG A 1 309 ? -23.737 7.894 19.016 1.00 91.38 309 ARG A N 1
ATOM 2290 C CA . ARG A 1 309 ? -24.774 8.731 18.389 1.00 91.38 309 ARG A CA 1
ATOM 2291 C C . ARG A 1 309 ? -24.680 8.729 16.862 1.00 91.38 309 ARG A C 1
ATOM 2293 O O . ARG A 1 309 ? -25.713 8.604 16.202 1.00 91.38 309 ARG A O 1
ATOM 2300 N N . ASP A 1 310 ? -23.478 8.802 16.298 1.00 93.75 310 ASP A N 1
ATOM 2301 C CA . ASP A 1 310 ? -23.247 8.787 14.844 1.00 93.75 310 ASP A CA 1
ATOM 2302 C C . ASP A 1 310 ? -23.688 7.461 14.200 1.00 93.75 310 ASP A C 1
ATOM 2304 O O . ASP A 1 310 ? -24.187 7.429 13.068 1.00 93.75 310 ASP A O 1
ATOM 2308 N N . PHE A 1 311 ? -23.577 6.361 14.948 1.00 94.56 311 PHE A N 1
ATOM 2309 C CA . PHE A 1 311 ? -24.084 5.037 14.577 1.00 94.56 311 PHE A CA 1
ATOM 2310 C C . PHE A 1 311 ? -25.530 4.775 15.021 1.00 94.56 311 PHE A C 1
ATOM 2312 O O . PHE A 1 311 ? -26.013 3.654 14.905 1.00 94.56 311 PHE A O 1
ATOM 2319 N N . GLN A 1 312 ? -26.251 5.810 15.467 1.00 92.38 312 GLN A N 1
ATOM 2320 C CA . GLN A 1 312 ? -27.656 5.734 15.884 1.00 92.38 312 GLN A CA 1
ATOM 2321 C C . GLN A 1 312 ? -27.916 4.742 17.034 1.00 92.38 312 GLN A C 1
ATOM 2323 O O . GLN A 1 312 ? -29.041 4.274 17.212 1.00 92.38 312 GLN A O 1
ATOM 2328 N N . VAL A 1 313 ? -26.901 4.466 17.853 1.00 94.56 313 VAL A N 1
ATOM 2329 C CA . VAL A 1 313 ? -27.018 3.697 19.094 1.00 94.56 313 VAL A CA 1
ATOM 2330 C C . VAL A 1 313 ? -27.545 4.642 20.173 1.00 94.56 313 VAL A C 1
ATOM 2332 O O . VAL A 1 313 ? -26.795 5.433 20.744 1.00 94.56 313 VAL A O 1
ATOM 2335 N N . ARG A 1 314 ? -28.866 4.639 20.379 1.00 89.88 314 ARG A N 1
ATOM 2336 C CA . ARG A 1 314 ? -29.553 5.612 21.250 1.00 89.88 314 ARG A CA 1
ATOM 2337 C C . ARG A 1 314 ? -29.912 5.053 22.621 1.00 89.88 314 ARG A C 1
ATOM 2339 O O . ARG A 1 314 ? -29.737 5.765 23.602 1.00 89.88 314 ARG A O 1
ATOM 2346 N N . GLU A 1 315 ? -30.391 3.811 22.667 1.00 93.75 315 GLU A N 1
ATOM 2347 C CA . GLU A 1 315 ? -30.744 3.129 23.917 1.00 93.75 315 GLU A CA 1
ATOM 2348 C C . GLU A 1 315 ? -29.516 3.009 24.824 1.00 93.75 315 GLU A C 1
ATOM 2350 O O . GLU A 1 315 ? -28.418 2.710 24.341 1.00 93.75 315 GLU A O 1
ATOM 2355 N N . VAL A 1 316 ? -29.696 3.263 26.122 1.00 95.56 316 VAL A N 1
ATOM 2356 C CA . VAL A 1 316 ? -28.593 3.361 27.091 1.00 95.56 316 VAL A CA 1
ATOM 2357 C C . VAL A 1 316 ? -27.833 2.035 27.192 1.00 95.56 316 VAL A C 1
ATOM 2359 O O . VAL A 1 316 ? -26.624 2.020 26.963 1.00 95.56 316 VAL A O 1
ATOM 2362 N N . ASP A 1 317 ? -28.528 0.909 27.357 1.00 96.12 317 ASP A N 1
ATOM 2363 C CA . ASP A 1 317 ? -27.921 -0.429 27.415 1.00 96.12 317 ASP A CA 1
ATOM 2364 C C . ASP A 1 317 ? -27.109 -0.744 26.143 1.00 96.12 317 ASP A C 1
ATOM 2366 O O . ASP A 1 317 ? -25.989 -1.266 26.189 1.00 96.12 317 ASP A O 1
ATOM 2370 N N . ALA A 1 318 ? -27.645 -0.366 24.975 1.00 95.94 318 ALA A N 1
ATOM 2371 C CA . ALA A 1 318 ? -26.977 -0.555 23.691 1.00 95.94 318 ALA A CA 1
ATOM 2372 C C . ALA A 1 318 ? -25.731 0.339 23.567 1.00 95.94 318 ALA A C 1
ATOM 2374 O O . ALA A 1 318 ? -24.715 -0.086 23.009 1.00 95.94 318 ALA A O 1
ATOM 2375 N N . ARG A 1 319 ? -25.774 1.566 24.107 1.00 96.88 319 ARG A N 1
ATOM 2376 C CA . ARG A 1 319 ? -24.620 2.477 24.175 1.00 96.88 319 ARG A CA 1
ATOM 2377 C C . ARG A 1 319 ? -23.537 1.935 25.099 1.00 96.88 319 ARG A C 1
ATOM 2379 O O . ARG A 1 319 ? -22.372 1.955 24.706 1.00 96.88 319 ARG A O 1
ATOM 2386 N N . ILE A 1 320 ? -23.898 1.417 26.272 1.00 97.69 320 ILE A N 1
ATOM 2387 C CA . ILE A 1 320 ? -22.963 0.770 27.205 1.00 97.69 320 ILE A CA 1
ATOM 2388 C C . ILE A 1 320 ? -22.272 -0.405 26.504 1.00 97.69 320 ILE A C 1
ATOM 2390 O O . ILE A 1 320 ? -21.039 -0.502 26.516 1.00 97.69 320 ILE A O 1
ATOM 2394 N N . ALA A 1 321 ? -23.032 -1.254 25.804 1.00 96.81 321 ALA A N 1
ATOM 2395 C CA . ALA A 1 321 ? -22.482 -2.363 25.026 1.00 96.81 321 ALA A CA 1
ATOM 2396 C C . ALA A 1 321 ? -21.555 -1.891 23.886 1.00 96.81 321 ALA A C 1
ATOM 2398 O O . ALA A 1 321 ? -20.459 -2.440 23.714 1.00 96.81 321 ALA A O 1
ATOM 2399 N N . PHE A 1 322 ? -21.953 -0.855 23.136 1.00 97.50 322 PHE A N 1
ATOM 2400 C CA . PHE A 1 322 ? -21.146 -0.244 22.072 1.00 97.50 322 PHE A CA 1
ATOM 2401 C C . PHE A 1 322 ? -19.820 0.300 22.617 1.00 97.50 322 PHE A C 1
ATOM 2403 O O . PHE A 1 322 ? -18.759 -0.030 22.087 1.00 97.50 322 PHE A O 1
ATOM 2410 N N . LEU A 1 323 ? -19.855 1.099 23.687 1.00 97.50 323 LEU A N 1
ATOM 2411 C CA . LEU A 1 323 ? -18.675 1.743 24.272 1.00 97.50 323 LEU A CA 1
ATOM 2412 C C . LEU A 1 323 ? -17.733 0.719 24.910 1.00 97.50 323 LEU A C 1
ATOM 2414 O O . LEU A 1 323 ? -16.519 0.790 24.712 1.00 97.50 323 LEU A O 1
ATOM 2418 N N . THR A 1 324 ? -18.287 -0.293 25.582 1.00 97.62 324 THR A N 1
ATOM 2419 C CA . THR A 1 324 ? -17.511 -1.405 26.149 1.00 97.62 324 THR A CA 1
ATOM 2420 C C . THR A 1 324 ? -16.698 -2.116 25.069 1.00 97.62 324 THR A C 1
ATOM 2422 O O . THR A 1 324 ? -15.490 -2.310 25.220 1.00 97.62 324 THR A O 1
ATOM 2425 N N . ARG A 1 325 ? -17.336 -2.480 23.949 1.00 96.25 325 ARG A N 1
ATOM 2426 C CA . ARG A 1 325 ? -16.656 -3.153 22.832 1.00 96.25 325 ARG A CA 1
ATOM 2427 C C . ARG A 1 325 ? -15.714 -2.213 22.080 1.00 96.25 325 ARG A C 1
ATOM 2429 O O . ARG A 1 325 ? -14.608 -2.623 21.748 1.00 96.25 325 ARG A O 1
ATOM 2436 N N . THR A 1 326 ? -16.096 -0.952 21.881 1.00 96.44 326 THR A N 1
ATOM 2437 C CA . THR A 1 326 ? -15.238 0.073 21.259 1.00 96.44 326 THR A CA 1
ATOM 2438 C C . THR A 1 326 ? -13.925 0.231 22.020 1.00 96.44 326 THR A C 1
ATOM 2440 O O . THR A 1 326 ? -12.855 0.238 21.418 1.00 96.44 326 THR A O 1
ATOM 2443 N N . LYS A 1 327 ? -13.973 0.270 23.356 1.00 96.25 327 LYS A N 1
ATOM 2444 C CA . LYS A 1 327 ? -12.773 0.327 24.198 1.00 96.25 327 LYS A CA 1
ATOM 2445 C C . LYS A 1 327 ? -11.863 -0.893 24.010 1.00 96.25 327 LYS A C 1
ATOM 2447 O O . LYS A 1 327 ? -10.642 -0.746 24.028 1.00 96.25 327 LYS A O 1
ATOM 2452 N N . VAL A 1 328 ? -12.435 -2.089 23.840 1.00 95.94 328 VAL A N 1
ATOM 2453 C CA . VAL A 1 328 ? -11.665 -3.309 23.540 1.00 95.94 328 VAL A CA 1
ATOM 2454 C C . VAL A 1 328 ? -10.961 -3.171 22.192 1.00 95.94 328 VAL A C 1
ATOM 2456 O O . VAL A 1 328 ? -9.749 -3.343 22.133 1.00 95.94 328 VAL A O 1
ATOM 2459 N N . VAL A 1 329 ? -11.689 -2.765 21.151 1.00 96.25 329 VAL A N 1
ATOM 2460 C CA . VAL A 1 329 ? -11.140 -2.562 19.802 1.00 96.25 329 VAL A CA 1
ATOM 2461 C C . VAL A 1 329 ? -10.009 -1.522 19.804 1.00 96.25 329 VAL A C 1
ATOM 2463 O O . VAL A 1 329 ? -8.940 -1.777 19.257 1.00 96.25 329 VAL A O 1
ATOM 2466 N N . LEU A 1 330 ? -10.188 -0.389 20.491 1.00 95.25 330 LEU A N 1
ATOM 2467 C CA . LEU A 1 330 ? -9.156 0.648 20.644 1.00 95.25 330 LEU A CA 1
ATOM 2468 C C . LEU A 1 330 ? -7.894 0.140 21.350 1.00 95.25 330 LEU A C 1
ATOM 2470 O O . LEU A 1 330 ? -6.783 0.574 21.049 1.00 95.25 330 LEU A O 1
ATOM 2474 N N . ARG A 1 331 ? -8.041 -0.774 22.311 1.00 95.00 331 ARG A N 1
ATOM 2475 C CA . ARG A 1 331 ? -6.902 -1.354 23.028 1.00 95.00 331 ARG A CA 1
ATOM 2476 C C . ARG A 1 331 ? -6.074 -2.270 22.128 1.00 95.00 331 ARG A C 1
ATOM 2478 O O . ARG A 1 331 ? -4.859 -2.338 22.328 1.00 95.00 331 ARG A O 1
ATOM 2485 N N . ASP A 1 332 ? -6.716 -2.942 21.182 1.00 94.81 332 ASP A N 1
ATOM 2486 C CA . ASP A 1 332 ? -6.093 -3.937 20.306 1.00 94.81 332 ASP A CA 1
ATOM 2487 C C . ASP A 1 332 ? -5.404 -3.295 19.081 1.00 94.81 332 ASP A C 1
ATOM 2489 O O . ASP A 1 332 ? -4.683 -3.971 18.351 1.00 94.81 332 ASP A O 1
ATOM 2493 N N . MET A 1 333 ? -5.558 -1.979 18.886 1.00 95.00 333 MET A N 1
ATOM 2494 C CA . MET A 1 333 ? -4.856 -1.223 17.847 1.00 95.00 333 MET A CA 1
ATOM 2495 C C . MET A 1 333 ? -3.326 -1.222 18.029 1.00 95.00 333 MET A C 1
ATOM 2497 O O . MET A 1 333 ? -2.832 -1.114 19.160 1.00 95.00 333 MET A O 1
ATOM 2501 N N . PRO A 1 334 ? -2.556 -1.265 16.923 1.00 94.06 334 PRO A N 1
ATOM 2502 C CA . PRO A 1 334 ? -1.102 -1.245 16.980 1.00 94.06 334 PRO A CA 1
ATOM 2503 C C . PRO A 1 334 ? -0.589 0.112 17.496 1.00 94.06 334 PRO A C 1
ATOM 2505 O O . PRO A 1 334 ? -1.088 1.155 17.071 1.00 94.06 334 PRO A O 1
ATOM 2508 N N . PRO A 1 335 ? 0.452 0.150 18.355 1.00 91.94 335 PRO A N 1
ATOM 2509 C CA . PRO A 1 335 ? 0.972 1.396 18.928 1.00 91.94 335 PRO A CA 1
ATOM 2510 C C . PRO A 1 335 ? 1.361 2.461 17.895 1.00 91.94 335 PRO A C 1
ATOM 2512 O O . PRO A 1 335 ? 1.260 3.650 18.175 1.00 91.94 335 PRO A O 1
ATOM 2515 N N . LYS A 1 336 ? 1.780 2.042 16.695 1.00 91.06 336 LYS A N 1
ATOM 2516 C CA . LYS A 1 336 ? 2.225 2.938 15.621 1.00 91.06 336 LYS A CA 1
ATOM 2517 C C . LYS A 1 336 ? 1.086 3.741 14.973 1.00 91.06 336 LYS A C 1
ATOM 2519 O O . LYS A 1 336 ? 1.366 4.725 14.299 1.00 91.06 336 LYS A O 1
ATOM 2524 N N . VAL A 1 337 ? -0.177 3.359 15.186 1.00 92.38 337 VAL A N 1
ATOM 2525 C CA . VAL A 1 337 ? -1.325 4.143 14.696 1.00 92.38 337 VAL A CA 1
ATOM 2526 C C . VAL A 1 337 ? -1.596 5.379 15.565 1.00 92.38 337 VAL A C 1
ATOM 2528 O O . VAL A 1 337 ? -2.269 6.305 15.126 1.00 92.38 337 VAL A O 1
ATOM 2531 N N . PHE A 1 338 ? -1.073 5.407 16.794 1.00 92.81 338 PHE A N 1
ATOM 2532 C CA . PHE A 1 338 ? -1.284 6.516 17.717 1.00 92.81 338 PHE A CA 1
ATOM 2533 C C . PHE A 1 338 ? -0.298 7.651 17.448 1.00 92.81 338 PHE A C 1
ATOM 2535 O O . PHE A 1 338 ? 0.891 7.411 17.242 1.00 92.81 338 PHE A O 1
ATOM 2542 N N . ALA A 1 339 ? -0.776 8.895 17.530 1.00 86.62 339 ALA A N 1
ATOM 2543 C CA . ALA A 1 339 ? 0.056 10.074 17.267 1.00 86.62 339 ALA A CA 1
ATOM 2544 C C . ALA A 1 339 ? 1.293 10.181 18.182 1.00 86.62 339 ALA A C 1
ATOM 2546 O O . ALA A 1 339 ? 2.361 10.605 17.747 1.00 86.62 339 ALA A O 1
ATOM 2547 N N . GLU A 1 340 ? 1.141 9.813 19.457 1.00 89.50 340 GLU A N 1
ATOM 2548 C CA . GLU A 1 340 ? 2.196 9.806 20.477 1.00 89.50 340 GLU A CA 1
ATOM 2549 C C . GLU A 1 340 ? 2.004 8.569 21.382 1.00 89.50 340 GLU A C 1
ATOM 2551 O O . GLU A 1 340 ? 0.865 8.110 21.542 1.00 89.50 340 GLU A O 1
ATOM 2556 N N . PRO A 1 341 ? 3.062 8.027 22.018 1.00 85.69 341 PRO A N 1
ATOM 2557 C CA . PRO A 1 341 ? 2.945 6.875 22.920 1.00 85.69 341 PRO A CA 1
ATOM 2558 C C . PRO A 1 341 ? 1.896 7.067 24.028 1.00 85.69 341 PRO A C 1
ATOM 2560 O O . PRO A 1 341 ? 1.165 6.138 24.368 1.00 85.69 341 PRO A O 1
ATOM 2563 N N . GLU A 1 342 ? 1.773 8.285 24.560 1.00 89.94 342 GLU A N 1
ATOM 2564 C CA . GLU A 1 342 ? 0.810 8.637 25.605 1.00 89.94 342 GLU A CA 1
ATOM 2565 C C . GLU A 1 342 ? -0.619 8.832 25.072 1.00 89.94 342 GLU A C 1
ATOM 2567 O O . GLU A 1 342 ? -1.573 8.793 25.856 1.00 89.94 342 GLU A O 1
ATOM 2572 N N . SER A 1 343 ? -0.800 9.050 23.763 1.00 91.94 343 SER A N 1
ATOM 2573 C CA . SER A 1 343 ? -2.125 9.251 23.155 1.00 91.94 343 SER A CA 1
ATOM 2574 C C . SER A 1 343 ? -3.010 8.023 23.320 1.00 91.94 343 SER A C 1
ATOM 2576 O O . SER A 1 343 ? -4.206 8.165 23.571 1.00 91.94 343 SER A O 1
ATOM 2578 N N . ARG A 1 344 ? -2.423 6.820 23.287 1.00 93.38 344 ARG A N 1
ATOM 2579 C CA . ARG A 1 344 ? -3.151 5.572 23.538 1.00 93.38 344 ARG A CA 1
ATOM 2580 C C . ARG A 1 344 ? -3.802 5.554 24.917 1.00 93.38 344 ARG A C 1
ATOM 2582 O O . ARG A 1 344 ? -4.993 5.275 25.035 1.00 93.38 344 ARG A O 1
ATOM 2589 N N . ASP A 1 345 ? -3.045 5.888 25.957 1.00 93.19 345 ASP A N 1
ATOM 2590 C CA . ASP A 1 345 ? -3.557 5.887 27.329 1.00 93.19 345 ASP A CA 1
ATOM 2591 C C . ASP A 1 345 ? -4.618 6.971 27.538 1.00 93.19 345 ASP A C 1
ATOM 2593 O O . ASP A 1 345 ? -5.609 6.741 28.232 1.00 93.19 345 ASP A O 1
ATOM 2597 N N . LYS A 1 346 ? -4.445 8.143 26.914 1.00 94.06 346 LYS A N 1
ATOM 2598 C CA . LYS A 1 346 ? -5.448 9.218 26.934 1.00 94.06 346 LYS A CA 1
ATOM 2599 C C . LYS A 1 346 ? -6.749 8.785 26.256 1.00 94.06 346 LYS A C 1
ATOM 2601 O O . LYS A 1 346 ? -7.813 8.974 26.838 1.00 94.06 346 LYS A O 1
ATOM 2606 N N . LEU A 1 347 ? -6.669 8.164 25.078 1.00 95.75 347 LEU A N 1
ATOM 2607 C CA . LEU A 1 347 ? -7.839 7.685 24.340 1.00 95.75 347 LEU A CA 1
ATOM 2608 C C . LEU A 1 347 ? -8.580 6.581 25.107 1.00 95.75 347 LEU A C 1
ATOM 2610 O O . LEU A 1 347 ? -9.803 6.616 25.212 1.00 95.75 347 LEU A O 1
ATOM 2614 N N . LEU A 1 348 ? -7.855 5.638 25.715 1.00 95.75 348 LEU A N 1
ATOM 2615 C CA . LEU A 1 348 ? -8.466 4.584 26.532 1.00 95.75 348 LEU A CA 1
ATOM 2616 C C . LEU A 1 348 ? -9.127 5.122 27.808 1.00 95.75 348 LEU A C 1
ATOM 2618 O O . LEU A 1 348 ? -10.136 4.561 28.239 1.00 95.75 348 LEU A O 1
ATOM 2622 N N . ARG A 1 349 ? -8.586 6.192 28.407 1.00 96.25 349 ARG A N 1
ATOM 2623 C CA . ARG A 1 349 ? -9.231 6.900 29.526 1.00 96.25 349 ARG A CA 1
ATOM 2624 C C . ARG A 1 349 ? -10.489 7.624 29.070 1.00 96.25 349 ARG A C 1
ATOM 2626 O O . ARG A 1 349 ? -11.531 7.404 29.659 1.00 96.25 349 ARG A O 1
ATOM 2633 N N . ALA A 1 350 ? -10.430 8.371 27.971 1.00 97.06 350 ALA A N 1
ATOM 2634 C CA . ALA A 1 350 ? -11.613 9.017 27.411 1.00 97.06 350 ALA A CA 1
ATOM 2635 C C . ALA A 1 350 ? -12.726 8.007 27.069 1.00 97.06 350 ALA A C 1
ATOM 2637 O O . ALA A 1 350 ? -13.897 8.255 27.340 1.00 97.06 350 ALA A O 1
ATOM 2638 N N . ALA A 1 351 ? -12.373 6.837 26.528 1.00 97.25 351 ALA A N 1
ATOM 2639 C CA . ALA A 1 351 ? -13.332 5.762 26.285 1.00 97.25 351 ALA A CA 1
ATOM 2640 C C . ALA A 1 351 ? -13.917 5.173 27.583 1.00 97.25 351 ALA A C 1
ATOM 2642 O O . ALA A 1 351 ? -15.070 4.747 27.583 1.00 97.25 351 ALA A O 1
ATOM 2643 N N . GLN A 1 352 ? -13.144 5.149 28.676 1.00 97.75 352 GLN A N 1
ATOM 2644 C CA . GLN A 1 352 ? -13.644 4.782 30.002 1.00 97.75 352 GLN A CA 1
ATOM 2645 C C . GLN A 1 352 ? -14.605 5.847 30.543 1.00 97.75 352 GLN A C 1
ATOM 2647 O O . GLN A 1 352 ? -15.707 5.490 30.931 1.00 97.75 352 GLN A O 1
ATOM 2652 N N . ASP A 1 353 ? -14.240 7.129 30.483 1.00 97.50 353 ASP A N 1
ATOM 2653 C CA . ASP A 1 353 ? -15.087 8.234 30.950 1.00 97.50 353 ASP A CA 1
ATOM 2654 C C . ASP A 1 353 ? -16.440 8.251 30.213 1.00 97.50 353 ASP A C 1
ATOM 2656 O O . ASP A 1 353 ? -17.491 8.452 30.816 1.00 97.50 353 ASP A O 1
ATOM 2660 N N . ALA A 1 354 ? -16.430 7.986 28.900 1.00 97.19 354 ALA A N 1
ATOM 2661 C CA . ALA A 1 354 ? -17.643 7.868 28.091 1.00 97.19 354 ALA A CA 1
ATOM 2662 C C . ALA A 1 354 ? -18.535 6.692 28.520 1.00 97.19 354 ALA A C 1
ATOM 2664 O O . ALA A 1 354 ? -19.760 6.802 28.490 1.00 97.19 354 ALA A O 1
ATOM 2665 N N . LEU A 1 355 ? -17.920 5.559 28.874 1.00 97.62 355 LEU A N 1
ATOM 2666 C CA . LEU A 1 355 ? -18.622 4.371 29.350 1.00 97.62 355 LEU A CA 1
ATOM 2667 C C . LEU A 1 355 ? -19.233 4.614 30.733 1.00 97.62 355 LEU A C 1
ATOM 2669 O O . LEU A 1 355 ? -20.406 4.313 30.922 1.00 97.62 355 LEU A O 1
ATOM 2673 N N . ASP A 1 356 ? -18.470 5.196 31.658 1.00 97.69 356 ASP A N 1
ATOM 2674 C CA . ASP A 1 356 ? -18.937 5.508 33.011 1.00 97.69 356 ASP A CA 1
ATOM 2675 C C . ASP A 1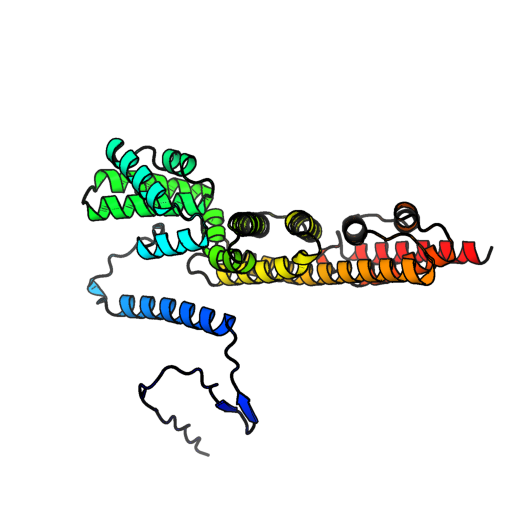 356 ? -20.120 6.479 32.972 1.00 97.69 356 ASP A C 1
ATOM 2677 O O . ASP A 1 356 ? -21.143 6.219 33.596 1.00 97.69 356 ASP A O 1
ATOM 2681 N N . ALA A 1 357 ? -20.052 7.522 32.139 1.00 96.44 357 ALA A N 1
ATOM 2682 C CA . ALA A 1 357 ? -21.167 8.450 31.951 1.00 96.44 357 ALA A CA 1
ATOM 2683 C C . ALA A 1 357 ? -22.437 7.774 31.395 1.00 96.44 357 ALA A C 1
ATOM 2685 O O . ALA A 1 357 ? -23.546 8.184 31.725 1.00 96.44 357 ALA A O 1
ATOM 2686 N N . ALA A 1 358 ? -22.299 6.749 30.544 1.00 96.12 358 ALA A N 1
ATOM 2687 C CA . ALA A 1 358 ? -23.447 5.997 30.036 1.00 96.12 358 ALA A CA 1
ATOM 2688 C C . ALA A 1 358 ? -24.060 5.073 31.103 1.00 96.12 358 ALA A C 1
ATOM 2690 O O . ALA A 1 358 ? -25.272 4.902 31.109 1.00 96.12 358 ALA A O 1
ATOM 2691 N N . ILE A 1 359 ? -23.243 4.509 31.998 1.00 96.19 359 ILE A N 1
ATOM 2692 C CA . ILE A 1 359 ? -23.706 3.695 33.134 1.00 96.19 359 ILE A CA 1
ATOM 2693 C C . ILE A 1 359 ? -24.406 4.580 34.173 1.00 96.19 359 ILE A C 1
ATOM 2695 O O . ILE A 1 359 ? -25.483 4.242 34.646 1.00 96.19 359 ILE A O 1
ATOM 2699 N N . GLU A 1 360 ? -23.850 5.755 34.478 1.00 96.06 360 GLU A N 1
ATOM 2700 C CA . GLU A 1 360 ? -24.495 6.719 35.379 1.00 96.06 360 GLU A CA 1
ATOM 2701 C C . GLU A 1 360 ? -25.876 7.171 34.867 1.00 96.06 360 GLU A C 1
ATOM 2703 O O . GLU A 1 360 ? -26.761 7.452 35.669 1.00 96.06 360 GLU A O 1
ATOM 2708 N N . GLU A 1 361 ? -26.074 7.229 33.545 1.00 93.81 361 GLU A N 1
ATOM 2709 C CA . GLU A 1 361 ? -27.371 7.523 32.918 1.00 93.81 361 GLU A CA 1
ATOM 2710 C C . GLU A 1 361 ? -28.369 6.356 33.025 1.00 93.81 361 GLU A C 1
ATOM 2712 O O . GLU A 1 361 ? -29.569 6.603 33.087 1.00 93.81 361 GLU A O 1
ATOM 2717 N N . GLU A 1 362 ? -27.900 5.105 33.051 1.00 93.69 362 GLU A N 1
ATOM 2718 C CA . GLU A 1 362 ? -28.738 3.907 33.247 1.00 93.69 362 GLU A CA 1
ATOM 2719 C C . GLU A 1 362 ? -29.286 3.830 34.682 1.00 93.69 362 GLU A C 1
ATOM 2721 O O . GLU A 1 362 ? -30.433 3.435 34.894 1.00 93.69 362 GLU A O 1
ATOM 2726 N N . ASP A 1 363 ? -28.466 4.236 35.658 1.00 88.75 363 ASP A N 1
ATOM 2727 C CA . ASP A 1 363 ? -28.776 4.192 37.092 1.00 88.75 363 ASP A CA 1
ATOM 2728 C C . ASP A 1 363 ? -29.646 5.374 37.591 1.00 88.75 363 ASP A C 1
ATOM 2730 O O . ASP A 1 363 ? -30.098 5.357 38.744 1.00 88.75 363 ASP A O 1
ATOM 2734 N N . ALA A 1 364 ? -29.860 6.407 36.763 1.00 81.44 364 ALA A N 1
ATOM 2735 C CA . ALA A 1 364 ? -30.574 7.651 37.096 1.00 81.44 364 ALA A CA 1
ATOM 2736 C C . ALA A 1 364 ? -32.077 7.602 36.770 1.00 81.44 364 ALA A C 1
ATOM 2738 O O . ALA A 1 364 ? -32.871 8.079 37.623 1.00 81.44 364 ALA A O 1
#